Protein AF-A0AAU4ZKE9-F1 (afdb_monomer)

Secondary structure (DSSP, 8-state):
---SSHHHHHHHHHHHHHHHHHHHHHHHHHHHHHHHHHHHHHHHHHHHHHHHHHHHHHHHHHHHHHHHHHHHHHHHHHHHHHHHHHHHHHHHHHHHHTT----HHHHHHHHHHHHHHHHHHS-HHHHHHHHHHHHHHHHHHHHHHHHHHHHHHHHHHHHHHHHHHHH-SS----HHHHHHHHHHHHHHHHHHHHHHHTT--GGGGT--TT--HHHHHHHHHHHHHHHHHHHHH-TTS-HHHHHHHHHHHHTTTHHHHHHHHHHHHHHHHHHHHHHHHHHHHHHHTT-

Radius of gyration: 46.64 Å; Cα contacts (8 Å, |Δi|>4): 200; chains: 1; bounding box: 106×42×159 Å

Mean predicted aligned error: 10.31 Å

Sequence (287 aa):
MDLQGIGALGAVLVAAVGIPATILVGRWQTRAALRSAEATSQAGIAQAEATYRAALDQAAAQTTAAHEQWRRGIRRDAWAAFLLAVEDAVSSGHSALNGTDEDLPALRRAMKTTLVVLELEGPPPVVEAAKLLRLKCNDYLELVNGDLLASRAWHALESAAQEERENLSGDAATPVHDAEVALSTLASLMHGVRGAAGGQDFVLWGLDPNEEPEAVYERTEQTHTAAASALAACPAVSAAQARTLLHDAAHGGRFEMGQQAHDSLEFLDQARAAFLEAARAQLDTTQ

Nearest PDB structures (foldseek):
  2v0o-assembly2_C  TM=2.295E-01  e=1.675E-01  Homo sapiens
  7n6g-assembly1_3U  TM=1.626E-01  e=1.299E+00  Chlamydomonas reinhardtii
  7n6g-assembly1_3Q  TM=1.421E-01  e=2.487E+00  Chlamydomonas reinhardtii
  2cmr-assembly1_A  TM=1.937E-01  e=6.111E+00  Human immunodeficiency virus 1

Solvent-accessible surface area (backbone atoms only — not comparable to full-atom values): 15163 Å² total; per-residue (Å²): 141,86,83,73,74,68,62,59,64,53,53,55,54,52,49,67,53,47,56,61,51,52,55,53,52,49,55,50,51,53,53,50,51,51,53,51,50,51,53,50,50,53,50,50,50,54,50,50,53,50,51,50,50,52,51,50,53,50,49,53,52,49,51,51,53,52,51,52,53,51,54,50,50,52,44,53,52,38,54,51,50,30,52,48,32,48,50,52,40,52,52,43,40,57,42,30,75,76,70,47,92,61,67,60,71,58,36,55,49,49,32,50,56,32,46,52,53,29,65,75,68,44,57,67,68,35,35,54,26,46,51,50,26,52,48,36,49,47,55,40,48,50,51,47,51,49,53,47,52,28,53,54,39,50,51,50,51,52,52,50,34,49,54,50,58,74,72,44,97,61,97,70,88,43,49,49,50,50,22,53,52,29,38,53,49,31,23,46,48,36,43,35,58,48,37,45,75,71,73,43,79,41,74,85,47,82,47,64,82,83,60,53,71,67,58,54,50,50,52,48,53,51,37,50,52,49,22,53,52,27,35,72,62,17,88,87,47,51,76,65,42,42,52,40,45,51,51,36,21,64,64,38,32,74,67,46,54,51,52,52,48,51,53,34,50,53,55,27,52,53,28,46,50,50,24,52,51,39,49,48,56,63,53,64,76,74,116

pLDDT: mean 85.71, std 13.27, range [41.16, 98.44]

Foldseek 3Di:
DDPPPPVVVVVVVCVVVVVVVVVVVVVVVVVVVVVVVVVVVVVVVVVVVVVVVVVVVVVVVVVVVVVVVVLVVLLVVLLVQLVVLLVVLVVVLVVVLVPDDDPNVVSLVSNVVSLVSCVVRPDVQLNVLSVQLSVLSVVLSVLSVLQSLLVVLVVLLVVVVVVVVVVDPDDDDDLSNQLVVLLVLLLLLLVLVVCVVVVHDNPPRPDDPPDDPVNSVVVNVVSLVSNLVSQVVDPSGDPVSSVSSSVQSNNNHDVVSVVVSVVSVVSSVVSVVSSVVSVVVVVVVVD

Structure (mmCIF, N/CA/C/O backbone):
data_AF-A0AAU4ZKE9-F1
#
_entry.id   AF-A0AAU4ZKE9-F1
#
loop_
_atom_site.group_PDB
_atom_site.id
_atom_site.type_symbol
_atom_site.label_atom_id
_atom_site.label_alt_id
_atom_site.label_comp_id
_atom_site.label_asym_id
_atom_site.label_entity_id
_atom_site.label_seq_id
_atom_site.pdbx_PDB_ins_code
_atom_site.Cartn_x
_atom_site.Cartn_y
_atom_site.Cartn_z
_atom_site.occupancy
_atom_site.B_iso_or_equiv
_atom_site.auth_seq_id
_atom_site.auth_comp_id
_atom_site.auth_asym_id
_atom_site.auth_atom_id
_atom_site.pdbx_PDB_model_num
ATOM 1 N N . MET A 1 1 ? -66.596 -29.405 109.224 1.00 41.16 1 MET A N 1
ATOM 2 C CA . MET A 1 1 ? -65.500 -29.181 108.262 1.00 41.16 1 MET A CA 1
ATOM 3 C C . MET A 1 1 ? -65.986 -28.128 107.287 1.00 41.16 1 MET A C 1
ATOM 5 O O . MET A 1 1 ? -66.827 -28.461 106.471 1.00 41.16 1 MET A O 1
ATOM 9 N N . ASP A 1 2 ? -65.512 -26.889 107.417 1.00 47.91 2 ASP A N 1
ATOM 10 C CA . ASP A 1 2 ? -65.809 -25.790 106.489 1.00 47.91 2 ASP A CA 1
ATOM 11 C C . ASP A 1 2 ? -64.482 -25.155 106.058 1.00 47.91 2 ASP A C 1
ATOM 13 O O . ASP A 1 2 ? -63.861 -24.393 106.794 1.00 47.91 2 ASP A O 1
ATOM 17 N N . LEU A 1 3 ? -64.013 -25.551 104.873 1.00 48.72 3 LEU A N 1
ATOM 18 C CA . LEU A 1 3 ? -62.794 -25.061 104.211 1.00 48.72 3 LEU A CA 1
ATOM 19 C C . LEU A 1 3 ? -63.133 -24.268 102.930 1.00 48.72 3 LEU A C 1
ATOM 21 O O . LEU A 1 3 ? -62.285 -24.089 102.063 1.00 48.72 3 LEU A O 1
ATOM 25 N N . GLN A 1 4 ? -64.373 -23.779 102.796 1.00 49.69 4 GLN A N 1
ATOM 26 C CA . GLN A 1 4 ? -64.849 -23.050 101.608 1.00 49.69 4 GLN A CA 1
ATOM 27 C C . GLN A 1 4 ? -64.580 -21.531 101.643 1.00 49.69 4 GLN A C 1
ATOM 29 O O . GLN A 1 4 ? -64.624 -20.884 100.600 1.00 49.69 4 GLN A O 1
ATOM 34 N N . GLY A 1 5 ? -64.248 -20.947 102.802 1.00 46.09 5 GLY A N 1
ATOM 35 C CA . GLY A 1 5 ? -64.140 -19.486 102.967 1.00 46.09 5 GLY A CA 1
ATOM 36 C C . GLY A 1 5 ? -62.786 -18.845 102.623 1.00 46.09 5 GLY A C 1
ATOM 37 O O . GLY A 1 5 ? -62.737 -17.652 102.337 1.00 46.09 5 GLY A O 1
ATOM 38 N N . ILE A 1 6 ? -61.681 -19.600 102.615 1.00 48.53 6 ILE A N 1
ATOM 39 C CA . ILE A 1 6 ? -60.326 -19.029 102.424 1.00 48.53 6 ILE A CA 1
ATOM 40 C C . ILE A 1 6 ? -59.934 -18.960 100.932 1.00 48.53 6 ILE A C 1
ATOM 42 O O . ILE A 1 6 ? -59.122 -18.125 100.539 1.00 48.53 6 ILE A O 1
ATOM 46 N N . GLY A 1 7 ? -60.576 -19.751 100.064 1.00 44.31 7 GLY A N 1
ATOM 47 C CA . GLY A 1 7 ? -60.321 -19.720 98.616 1.00 44.31 7 GLY A CA 1
ATOM 48 C C . GLY A 1 7 ? -60.834 -18.457 97.907 1.00 44.31 7 GLY A C 1
ATOM 49 O O . GLY A 1 7 ? -60.233 -18.010 96.931 1.00 44.31 7 GLY A O 1
ATOM 50 N N . ALA A 1 8 ? -61.908 -17.838 98.412 1.00 48.91 8 ALA A N 1
ATOM 51 C CA . ALA A 1 8 ? -62.572 -16.714 97.744 1.00 48.91 8 ALA A CA 1
ATOM 52 C C . ALA A 1 8 ? -61.820 -15.374 97.885 1.00 48.91 8 ALA A C 1
ATOM 54 O O . ALA A 1 8 ? -61.796 -14.582 96.944 1.00 48.91 8 ALA A O 1
ATOM 55 N N . LEU A 1 9 ? -61.146 -15.130 99.017 1.00 48.03 9 LEU A N 1
ATOM 56 C CA . LEU A 1 9 ? -60.351 -13.908 99.223 1.00 48.03 9 LEU A CA 1
ATOM 57 C C . LEU A 1 9 ? -58.995 -13.946 98.495 1.00 48.03 9 LEU A C 1
ATOM 59 O O . LEU A 1 9 ? -58.484 -12.897 98.106 1.00 48.03 9 LEU A O 1
ATOM 63 N N . GLY A 1 10 ? -58.444 -15.136 98.230 1.00 50.53 10 GLY A N 1
ATOM 64 C CA . GLY A 1 10 ? -57.234 -15.291 97.413 1.00 50.53 10 GLY A CA 1
ATOM 65 C C . GLY A 1 10 ? -57.466 -14.986 95.927 1.00 50.53 10 GLY A C 1
ATOM 66 O O . GLY A 1 10 ? -56.634 -14.344 95.289 1.00 50.53 10 GLY A O 1
ATOM 67 N N . ALA A 1 11 ? -58.622 -15.375 95.381 1.00 52.97 11 ALA A N 1
ATOM 68 C CA . ALA A 1 11 ? -58.946 -15.185 93.965 1.00 52.97 11 ALA A CA 1
ATOM 69 C C . ALA A 1 11 ? -59.125 -13.703 93.573 1.00 52.97 11 ALA A C 1
ATOM 71 O O . ALA A 1 11 ? -58.679 -13.285 92.504 1.00 52.97 11 ALA A O 1
ATOM 72 N N . VAL A 1 12 ? -59.719 -12.886 94.450 1.00 53.78 12 VAL A N 1
ATOM 73 C CA . VAL A 1 12 ? -59.944 -11.448 94.197 1.00 53.78 12 VAL A CA 1
ATOM 74 C C . VAL A 1 12 ? -58.633 -10.654 94.234 1.00 53.78 12 VAL A C 1
ATOM 76 O O . VAL A 1 12 ? -58.444 -9.737 93.437 1.00 53.78 12 VAL A O 1
ATOM 79 N N . LEU A 1 13 ? -57.691 -11.035 95.099 1.00 51.78 13 LEU A N 1
ATOM 80 C CA . LEU A 1 13 ? -56.400 -10.353 95.241 1.00 51.78 13 LEU A CA 1
ATOM 81 C C . LEU A 1 13 ? -55.442 -10.688 94.082 1.00 51.78 13 LEU A C 1
ATOM 83 O O . LEU A 1 13 ? -54.752 -9.806 93.572 1.00 51.78 13 LEU A O 1
ATOM 87 N N . VAL A 1 14 ? -55.475 -11.931 93.587 1.00 58.44 14 VAL A N 1
ATOM 88 C CA . VAL A 1 14 ? -54.743 -12.342 92.375 1.00 58.44 14 VAL A CA 1
ATOM 89 C C . VAL A 1 14 ? -55.320 -11.675 91.119 1.00 58.44 14 VAL A C 1
ATOM 91 O O . VAL A 1 14 ? -54.557 -11.241 90.257 1.00 58.44 14 VAL A O 1
ATOM 94 N N . ALA A 1 15 ? -56.643 -11.502 91.026 1.00 57.16 15 ALA A N 1
ATOM 95 C CA . ALA A 1 15 ? -57.275 -10.794 89.909 1.00 57.16 15 ALA A CA 1
ATOM 96 C C . ALA A 1 15 ? -57.001 -9.274 89.927 1.00 57.16 15 ALA A C 1
ATOM 98 O O . ALA A 1 15 ? -56.721 -8.690 88.878 1.00 57.16 15 ALA A O 1
ATOM 99 N N . ALA A 1 16 ? -57.011 -8.638 91.106 1.00 55.44 16 ALA A N 1
ATOM 100 C CA . ALA A 1 16 ? -56.767 -7.200 91.255 1.00 55.44 16 ALA A CA 1
ATOM 101 C C . ALA A 1 16 ? -55.319 -6.785 90.927 1.00 55.44 16 ALA A C 1
ATOM 103 O O . ALA A 1 16 ? -55.096 -5.667 90.469 1.00 55.44 16 ALA A O 1
ATOM 104 N N . VAL A 1 17 ? -54.343 -7.683 91.110 1.00 57.94 17 VAL A N 1
ATOM 105 C CA . VAL A 1 17 ? -52.931 -7.446 90.749 1.00 57.94 17 VAL A CA 1
ATOM 106 C C . VAL A 1 17 ? -52.597 -7.982 89.347 1.00 57.94 17 VAL A C 1
ATOM 108 O O . VAL A 1 17 ? -51.800 -7.379 88.625 1.00 57.94 17 VAL A O 1
ATOM 111 N N . GLY A 1 18 ? -53.240 -9.070 88.910 1.00 56.91 18 GLY A N 1
ATOM 112 C CA . GLY A 1 18 ? -52.985 -9.704 87.612 1.00 56.91 18 GLY A CA 1
ATOM 113 C C . GLY A 1 18 ? -53.483 -8.906 86.401 1.00 56.91 18 GLY A C 1
ATOM 114 O O . GLY A 1 18 ? -52.796 -8.847 85.377 1.00 56.91 18 GLY A O 1
ATOM 115 N N . ILE A 1 19 ? -54.641 -8.243 86.498 1.00 63.31 19 ILE A N 1
ATOM 116 C CA . ILE A 1 19 ? -55.205 -7.458 85.381 1.00 63.31 19 ILE A CA 1
ATOM 117 C C . ILE A 1 19 ? -54.347 -6.212 85.062 1.00 63.31 19 ILE A C 1
ATOM 119 O O . ILE A 1 19 ? -54.007 -6.007 83.895 1.00 63.31 19 ILE A O 1
ATOM 123 N N . PRO A 1 20 ? -53.892 -5.404 86.042 1.00 64.56 20 PRO A N 1
ATOM 124 C CA . PRO A 1 20 ? -52.985 -4.289 85.760 1.00 64.56 20 PRO A CA 1
ATOM 125 C C . PRO A 1 20 ? -51.627 -4.742 85.208 1.00 64.56 20 PRO A C 1
ATOM 127 O O . PRO A 1 20 ? -51.095 -4.115 84.290 1.00 64.56 20 PRO A O 1
ATOM 130 N N . ALA A 1 21 ? -51.076 -5.845 85.732 1.00 67.50 21 ALA A N 1
ATOM 131 C CA . ALA A 1 21 ? -49.788 -6.379 85.291 1.00 67.50 21 ALA A CA 1
ATOM 132 C C . ALA A 1 21 ? -49.824 -6.857 83.827 1.00 67.50 21 ALA A C 1
ATOM 134 O O . ALA A 1 21 ? -48.911 -6.555 83.058 1.00 67.50 21 ALA A O 1
ATOM 135 N N . THR A 1 22 ? -50.898 -7.533 83.408 1.00 70.25 22 THR A N 1
ATOM 136 C CA . THR A 1 22 ? -51.061 -8.008 82.020 1.00 70.25 22 THR A CA 1
ATOM 137 C C . THR A 1 22 ? -51.242 -6.864 81.018 1.00 70.25 22 THR A C 1
ATOM 139 O O . THR A 1 22 ? -50.654 -6.905 79.937 1.00 70.25 22 THR A O 1
ATOM 142 N N . ILE A 1 23 ? -51.947 -5.786 81.384 1.00 74.25 23 ILE A N 1
ATOM 143 C CA . ILE A 1 23 ? -52.061 -4.575 80.547 1.00 74.25 23 ILE A CA 1
ATOM 144 C C . ILE A 1 23 ? -50.701 -3.875 80.393 1.00 74.25 23 ILE A C 1
ATOM 146 O O . ILE A 1 23 ? -50.368 -3.386 79.308 1.00 74.25 23 ILE A O 1
ATOM 150 N N . LEU A 1 24 ? -49.890 -3.834 81.458 1.00 74.00 24 LEU A N 1
ATOM 151 C CA . LEU A 1 24 ? -48.565 -3.216 81.415 1.00 74.00 24 LEU A CA 1
ATOM 152 C C . LEU A 1 24 ? -47.613 -3.997 80.498 1.00 74.00 24 LEU A C 1
ATOM 154 O O . LEU A 1 24 ? -46.970 -3.397 79.635 1.00 74.00 24 LEU A O 1
ATOM 158 N N . VAL A 1 25 ? -47.574 -5.329 80.634 1.00 77.00 25 VAL A N 1
ATOM 159 C CA . VAL A 1 25 ? -46.784 -6.214 79.760 1.00 77.00 25 VAL A CA 1
ATOM 160 C C . VAL A 1 25 ? -47.245 -6.087 78.306 1.00 77.00 25 VAL A C 1
ATOM 162 O O . VAL A 1 25 ? -46.406 -5.933 77.418 1.00 77.00 25 VAL A O 1
ATOM 165 N N . GLY A 1 26 ? -48.560 -6.029 78.065 1.00 74.69 26 GLY A N 1
ATOM 166 C CA . GLY A 1 26 ? -49.127 -5.799 76.736 1.00 74.69 26 GLY A CA 1
ATOM 167 C C . GLY A 1 26 ? -48.644 -4.493 76.094 1.00 74.69 26 GLY A C 1
ATOM 168 O O . GLY A 1 26 ? -48.178 -4.505 74.957 1.00 74.69 26 GLY A O 1
ATOM 169 N N . ARG A 1 27 ? -48.647 -3.366 76.827 1.00 79.50 27 ARG A N 1
ATOM 170 C CA . ARG A 1 27 ? -48.160 -2.069 76.299 1.00 79.50 27 ARG A CA 1
ATOM 171 C C . ARG A 1 27 ? -46.659 -2.058 76.004 1.00 79.50 27 ARG A C 1
ATOM 173 O O . ARG A 1 27 ? -46.224 -1.361 75.082 1.00 79.50 27 ARG A O 1
ATOM 180 N N . TRP A 1 28 ? -45.859 -2.786 76.781 1.00 80.00 28 TRP A N 1
ATOM 181 C CA . TRP A 1 28 ? -44.424 -2.925 76.525 1.00 80.00 28 TRP A CA 1
ATOM 182 C C . TRP A 1 28 ? -44.152 -3.796 75.297 1.00 80.00 28 TRP A C 1
ATOM 184 O O . TRP A 1 28 ? -43.350 -3.397 74.452 1.00 80.00 28 TRP A O 1
ATOM 194 N N . GLN A 1 29 ? -44.875 -4.909 75.138 1.00 82.38 29 GLN A N 1
ATOM 195 C CA . GLN A 1 29 ? -44.778 -5.763 73.952 1.00 82.38 29 GLN A CA 1
ATOM 196 C C . GLN A 1 29 ? -45.197 -5.027 72.675 1.00 82.38 29 GLN A C 1
ATOM 198 O O . GLN A 1 29 ? -44.473 -5.092 71.686 1.00 82.38 29 GLN A O 1
ATOM 203 N N . THR A 1 30 ? -46.283 -4.244 72.689 1.00 82.31 30 THR A N 1
ATOM 204 C CA . THR A 1 30 ? -46.695 -3.469 71.503 1.00 82.31 30 THR A CA 1
ATOM 205 C C . THR A 1 30 ? -45.682 -2.389 71.129 1.00 82.31 30 THR A C 1
ATOM 207 O O . THR A 1 30 ? -45.420 -2.167 69.952 1.00 82.31 30 THR A O 1
ATOM 210 N N . ARG A 1 31 ? -45.066 -1.717 72.114 1.00 84.81 31 ARG A N 1
ATOM 211 C CA . ARG A 1 31 ? -44.015 -0.718 71.848 1.00 84.81 31 ARG A CA 1
ATOM 212 C C . ARG A 1 31 ? -42.739 -1.360 71.309 1.00 84.81 31 ARG A C 1
ATOM 214 O O . ARG A 1 31 ? -42.106 -0.782 70.430 1.00 84.81 31 ARG A O 1
ATOM 221 N N . ALA A 1 32 ? -42.366 -2.530 71.824 1.00 83.25 32 ALA A N 1
ATOM 222 C CA . ALA A 1 32 ? -41.240 -3.297 71.304 1.00 83.25 32 ALA A CA 1
ATOM 223 C C . ALA A 1 32 ? -41.506 -3.765 69.863 1.00 83.25 32 ALA A C 1
ATOM 225 O O . ALA A 1 32 ? -40.646 -3.573 69.009 1.00 83.25 32 ALA A O 1
ATOM 226 N N . ALA A 1 33 ? -42.714 -4.267 69.581 1.00 82.62 33 ALA A N 1
ATOM 227 C CA . ALA A 1 33 ? -43.129 -4.712 68.251 1.00 82.62 33 ALA A CA 1
ATOM 228 C C . ALA A 1 33 ? -43.159 -3.573 67.216 1.00 82.62 33 ALA A C 1
ATOM 230 O O . ALA A 1 33 ? -42.724 -3.757 66.083 1.00 82.62 33 ALA A O 1
ATOM 231 N N . LEU A 1 34 ? -43.622 -2.376 67.598 1.00 88.69 34 LEU A N 1
ATOM 232 C CA . LEU A 1 34 ? -43.598 -1.209 66.709 1.00 88.69 34 LEU A CA 1
ATOM 233 C C . LEU A 1 34 ? -42.166 -0.770 66.384 1.00 88.69 34 LEU A C 1
ATOM 235 O O . LEU A 1 34 ? -41.848 -0.547 65.221 1.00 88.69 34 LEU A O 1
ATOM 239 N N . ARG A 1 35 ? -41.277 -0.719 67.387 1.00 87.56 35 ARG A N 1
ATOM 240 C CA . ARG A 1 35 ? -39.861 -0.379 67.166 1.00 87.56 35 ARG A CA 1
ATOM 241 C C . ARG A 1 35 ? -39.145 -1.415 66.304 1.00 87.56 35 ARG A C 1
ATOM 243 O O . ARG A 1 35 ? -38.351 -1.041 65.448 1.00 87.56 35 ARG A O 1
ATOM 250 N N . SER A 1 36 ? -39.421 -2.705 66.507 1.00 88.69 36 SER A N 1
ATOM 251 C CA . SER A 1 36 ? -38.841 -3.760 65.672 1.00 88.69 36 SER A CA 1
ATOM 252 C C . SER A 1 36 ? -39.369 -3.703 64.240 1.00 88.69 36 SER A C 1
ATOM 254 O O . SER A 1 36 ? -38.597 -3.899 63.305 1.00 88.69 36 SER A O 1
ATOM 256 N N . ALA A 1 37 ? -40.657 -3.403 64.049 1.00 86.62 37 ALA A N 1
ATOM 257 C CA . ALA A 1 37 ? -41.246 -3.228 62.725 1.00 86.62 37 ALA A CA 1
ATOM 258 C C . ALA A 1 37 ? -40.637 -2.027 61.984 1.00 86.62 37 ALA A C 1
ATOM 260 O O . ALA A 1 37 ? -40.276 -2.149 60.817 1.00 86.62 37 ALA A O 1
ATOM 261 N N . GLU A 1 38 ? -40.449 -0.896 62.667 1.00 90.62 38 GLU A N 1
ATOM 262 C CA . GLU A 1 38 ? -39.844 0.304 62.083 1.00 90.62 38 GLU A CA 1
ATOM 263 C C . GLU A 1 38 ? -38.369 0.081 61.714 1.00 90.62 38 GLU A C 1
ATOM 265 O O . GLU A 1 38 ? -37.961 0.398 60.597 1.00 90.62 38 GLU A O 1
ATOM 270 N N . ALA A 1 39 ? -37.598 -0.576 62.588 1.00 90.38 39 ALA A N 1
ATOM 271 C CA . ALA A 1 39 ? -36.215 -0.958 62.299 1.00 90.38 39 ALA A CA 1
ATOM 272 C C . ALA A 1 39 ? -36.111 -1.947 61.124 1.00 90.38 39 ALA A C 1
ATOM 274 O O . ALA A 1 39 ? -35.230 -1.812 60.278 1.00 90.38 39 ALA A O 1
ATOM 275 N N . THR A 1 40 ? -37.033 -2.912 61.031 1.00 91.06 40 THR A N 1
ATOM 276 C CA . THR A 1 40 ? -37.081 -3.876 59.916 1.00 91.06 40 THR A CA 1
ATOM 277 C C . THR A 1 40 ? -37.450 -3.186 58.603 1.00 91.06 40 THR A C 1
ATOM 279 O O . THR A 1 40 ? -36.857 -3.478 57.570 1.00 91.06 40 THR A O 1
ATOM 282 N N . SER A 1 41 ? -38.385 -2.232 58.639 1.00 89.62 41 SER A N 1
ATOM 283 C CA . SER A 1 41 ? -38.765 -1.422 57.477 1.00 89.62 41 SER A CA 1
ATOM 284 C C . SER A 1 41 ? -37.587 -0.590 56.964 1.00 89.62 41 SER A C 1
ATOM 286 O O . SER A 1 41 ? -37.274 -0.627 55.776 1.00 89.62 41 SER A O 1
ATOM 288 N N . GLN A 1 42 ? -36.879 0.112 57.856 1.00 93.75 42 GLN A N 1
ATOM 289 C CA . GLN A 1 42 ? -35.696 0.898 57.488 1.00 93.75 42 GLN A CA 1
ATOM 290 C C . GLN A 1 42 ? -34.567 0.017 56.940 1.00 93.75 42 GLN A C 1
ATOM 292 O O . GLN A 1 42 ? -33.966 0.357 55.922 1.00 93.75 42 GLN A O 1
ATOM 297 N N . ALA A 1 43 ? -34.316 -1.137 57.566 1.00 92.75 43 ALA A N 1
ATOM 298 C CA . ALA A 1 43 ? -33.341 -2.107 57.074 1.00 92.75 43 ALA A CA 1
ATOM 299 C C . ALA A 1 43 ? -33.723 -2.653 55.687 1.00 92.75 43 ALA A C 1
ATOM 301 O O . ALA A 1 43 ? -32.861 -2.774 54.819 1.00 92.75 43 ALA A O 1
ATOM 302 N N . GLY A 1 44 ? -35.012 -2.917 55.449 1.00 92.25 44 GLY A N 1
ATOM 303 C CA . GLY A 1 44 ? -35.526 -3.355 54.152 1.00 92.25 44 GLY A CA 1
ATOM 304 C C . GLY A 1 44 ? -35.337 -2.310 53.050 1.00 92.25 44 GLY A C 1
ATOM 305 O O . GLY A 1 44 ? -34.887 -2.655 51.958 1.00 92.25 44 GLY A O 1
ATOM 306 N N . ILE A 1 45 ? -35.606 -1.031 53.339 1.00 94.38 45 ILE A N 1
ATOM 307 C CA . ILE A 1 45 ? -35.368 0.075 52.394 1.00 94.38 45 ILE A CA 1
ATOM 308 C C . ILE A 1 45 ? -33.873 0.199 52.084 1.00 94.38 45 ILE A C 1
ATOM 310 O O . ILE A 1 45 ? -33.495 0.230 50.916 1.00 94.38 45 ILE A O 1
ATOM 314 N N . ALA A 1 46 ? -33.015 0.193 53.107 1.00 94.31 46 ALA A N 1
ATOM 315 C CA . ALA A 1 46 ? -31.568 0.277 52.918 1.00 94.31 46 ALA A CA 1
ATOM 316 C C . ALA A 1 46 ? -31.020 -0.899 52.088 1.00 94.31 46 ALA A C 1
ATOM 318 O O . ALA A 1 46 ? -30.176 -0.706 51.214 1.00 94.31 46 ALA A O 1
ATOM 319 N N . GLN A 1 47 ? -31.530 -2.114 52.312 1.00 93.12 47 GLN A N 1
ATOM 320 C CA . GLN A 1 47 ? -31.169 -3.288 51.520 1.00 93.12 47 GLN A CA 1
ATOM 321 C C . GLN A 1 47 ? -31.654 -3.170 50.069 1.00 93.12 47 GLN A C 1
ATOM 323 O O . GLN A 1 47 ? -30.909 -3.518 49.149 1.00 93.12 47 GLN A O 1
ATOM 328 N N . ALA A 1 48 ? -32.873 -2.674 49.845 1.00 92.56 48 ALA A N 1
ATOM 329 C CA . ALA A 1 48 ? -33.414 -2.462 48.506 1.00 92.56 48 ALA A CA 1
ATOM 330 C C . ALA A 1 48 ? -32.605 -1.408 47.733 1.00 92.56 48 ALA A C 1
ATOM 332 O O . ALA A 1 48 ? -32.235 -1.651 46.587 1.00 92.56 48 ALA A O 1
ATOM 333 N N . GLU A 1 49 ? -32.254 -0.286 48.369 1.00 95.88 49 GLU A N 1
ATOM 334 C CA . GLU A 1 49 ? -31.389 0.742 47.780 1.00 95.88 49 GLU A CA 1
ATOM 335 C C . GLU A 1 49 ? -29.991 0.207 47.457 1.00 95.88 49 GLU A C 1
ATOM 337 O O . GLU A 1 49 ? -29.469 0.463 46.372 1.00 95.88 49 GLU A O 1
ATOM 342 N N . ALA A 1 50 ? -29.387 -0.561 48.370 1.00 94.12 50 ALA A N 1
ATOM 343 C CA . ALA A 1 50 ? -28.085 -1.180 48.143 1.00 94.12 50 ALA A CA 1
ATOM 344 C C . ALA A 1 50 ? -28.128 -2.180 46.977 1.00 94.12 50 ALA A C 1
ATOM 346 O O . ALA A 1 50 ? -27.252 -2.158 46.116 1.00 94.12 50 ALA A O 1
ATOM 347 N N . THR A 1 51 ? -29.173 -3.009 46.910 1.00 93.88 51 THR A N 1
ATOM 348 C CA . THR A 1 51 ? -29.374 -3.972 45.816 1.00 93.88 51 THR A CA 1
ATOM 349 C C . THR A 1 51 ? -29.591 -3.254 44.486 1.00 93.88 51 THR A C 1
ATOM 351 O O . THR A 1 51 ? -29.026 -3.651 43.473 1.00 93.88 51 THR A O 1
ATOM 354 N N . TYR A 1 52 ? -30.364 -2.166 44.486 1.00 93.56 52 TYR A N 1
ATOM 355 C CA . TYR A 1 52 ? -30.596 -1.351 43.299 1.00 93.56 52 TYR A CA 1
ATOM 356 C C . TYR A 1 52 ? -29.308 -0.692 42.788 1.00 93.56 52 TYR A C 1
ATOM 358 O O . TYR A 1 52 ? -29.023 -0.764 41.595 1.00 93.56 52 TYR A O 1
ATOM 366 N N . ARG A 1 53 ? -28.491 -0.107 43.677 1.00 96.25 53 ARG A N 1
ATOM 367 C CA . ARG A 1 53 ? -27.180 0.457 43.305 1.00 96.25 53 ARG A CA 1
ATOM 368 C C . ARG A 1 53 ? -26.242 -0.614 42.758 1.00 96.25 53 ARG A C 1
ATOM 370 O O . ARG A 1 53 ? -25.685 -0.422 41.688 1.00 96.25 53 ARG A O 1
ATOM 377 N N . ALA A 1 54 ? -26.154 -1.764 43.425 1.00 95.31 54 ALA A N 1
ATOM 378 C CA . ALA A 1 54 ? -25.351 -2.883 42.943 1.00 95.31 54 ALA A CA 1
ATOM 379 C C . ALA A 1 54 ? -25.810 -3.372 41.556 1.00 95.31 54 ALA A C 1
ATOM 381 O O . ALA A 1 54 ? -24.977 -3.656 40.698 1.00 95.31 54 ALA A O 1
ATOM 382 N N . ALA A 1 55 ? -27.122 -3.422 41.305 1.00 92.94 55 ALA A N 1
ATOM 383 C CA . ALA A 1 55 ? -27.668 -3.778 39.998 1.00 92.94 55 ALA A CA 1
ATOM 384 C C . ALA A 1 55 ? -27.336 -2.734 38.917 1.00 92.94 55 ALA A C 1
ATOM 386 O O . ALA A 1 55 ? -27.019 -3.109 37.788 1.00 92.94 55 ALA A O 1
ATOM 387 N N . LEU A 1 56 ? -27.369 -1.438 39.250 1.00 96.62 56 LEU A N 1
ATOM 388 C CA . LEU A 1 56 ? -26.953 -0.369 38.338 1.00 96.62 56 LEU A CA 1
ATOM 389 C C . LEU A 1 56 ? -25.457 -0.433 38.021 1.00 96.62 56 LEU A C 1
ATOM 391 O O . LEU A 1 56 ? -25.089 -0.349 36.851 1.00 96.62 56 LEU A O 1
ATOM 395 N N . ASP A 1 57 ? -24.610 -0.630 39.030 1.00 96.88 57 ASP A N 1
ATOM 396 C CA . ASP A 1 57 ? -23.161 -0.750 38.850 1.00 96.88 57 ASP A CA 1
ATOM 397 C C . ASP A 1 57 ? -22.822 -1.975 37.991 1.00 96.88 57 ASP A C 1
ATOM 399 O O . ASP A 1 57 ? -22.012 -1.897 37.064 1.00 96.88 57 ASP A O 1
ATOM 403 N N . GLN A 1 58 ? -23.505 -3.100 38.231 1.00 95.19 58 GLN A N 1
ATOM 404 C CA . GLN A 1 58 ? -23.367 -4.303 37.418 1.00 95.19 58 GLN A CA 1
ATOM 405 C C . GLN A 1 58 ? -23.813 -4.067 35.968 1.00 95.19 58 GLN A C 1
ATOM 407 O O . GLN A 1 58 ? -23.115 -4.485 35.044 1.00 95.19 58 GLN A O 1
ATOM 412 N N . ALA A 1 59 ? -24.943 -3.389 35.748 1.00 93.81 59 ALA A N 1
ATOM 413 C CA . ALA A 1 59 ? -25.415 -3.060 34.405 1.00 93.81 59 ALA A CA 1
ATOM 414 C C . ALA A 1 59 ? -24.430 -2.130 33.675 1.00 93.81 59 ALA A C 1
ATOM 416 O O . ALA A 1 59 ? -24.087 -2.380 32.519 1.00 93.81 59 ALA A O 1
ATOM 417 N N . ALA A 1 60 ? -23.905 -1.106 34.355 1.00 95.75 60 ALA A N 1
ATOM 418 C CA . ALA A 1 60 ? -22.905 -0.198 33.797 1.00 95.75 60 ALA A CA 1
ATOM 419 C C . ALA A 1 60 ? -21.615 -0.944 33.407 1.00 95.75 60 ALA A C 1
ATOM 421 O O . ALA A 1 60 ? -21.126 -0.797 32.281 1.00 95.75 60 ALA A O 1
ATOM 422 N N . ALA A 1 61 ? -21.113 -1.819 34.282 1.00 95.31 61 ALA A N 1
ATOM 423 C CA . ALA A 1 61 ? -19.952 -2.657 33.995 1.00 95.31 61 ALA A CA 1
ATOM 424 C C . ALA A 1 61 ? -20.195 -3.589 32.794 1.00 95.31 61 ALA A C 1
ATOM 426 O O . ALA A 1 61 ? -19.349 -3.685 31.905 1.00 95.31 61 ALA A O 1
ATOM 427 N N . GLN A 1 62 ? -21.373 -4.218 32.712 1.00 95.31 62 GLN A N 1
ATOM 428 C CA . GLN A 1 62 ? -21.746 -5.079 31.584 1.00 95.31 62 GLN A CA 1
ATOM 429 C C . GLN A 1 62 ? -21.826 -4.312 30.262 1.00 95.31 62 GLN A C 1
ATOM 431 O O . GLN A 1 62 ? -21.309 -4.790 29.254 1.00 95.31 62 GLN A O 1
ATOM 436 N N . THR A 1 63 ? -22.432 -3.121 30.248 1.00 94.88 63 THR A N 1
ATOM 437 C CA . THR A 1 63 ? -22.502 -2.298 29.027 1.00 94.88 63 THR A CA 1
ATOM 438 C C . THR A 1 63 ? -21.123 -1.852 28.553 1.00 94.88 63 THR A C 1
ATOM 440 O O . THR A 1 63 ? -20.853 -1.890 27.353 1.00 94.88 63 THR A O 1
ATOM 443 N N . THR A 1 64 ? -20.228 -1.510 29.483 1.00 95.38 64 THR A N 1
ATOM 444 C CA . THR A 1 64 ? -18.848 -1.117 29.169 1.00 95.38 64 THR A CA 1
ATOM 445 C C . THR A 1 64 ? -18.078 -2.295 28.574 1.00 95.38 64 THR A C 1
ATOM 447 O O . THR A 1 64 ? -17.529 -2.177 27.479 1.00 95.38 64 THR A O 1
ATOM 450 N N . ALA A 1 65 ? -18.139 -3.468 29.213 1.00 93.38 65 ALA A N 1
ATOM 451 C CA . ALA A 1 65 ? -17.497 -4.683 28.713 1.00 93.38 65 ALA A CA 1
ATOM 452 C C . ALA A 1 65 ? -18.040 -5.117 27.338 1.00 93.38 65 ALA A C 1
ATOM 454 O O . ALA A 1 65 ? -17.270 -5.483 26.446 1.00 93.38 65 ALA A O 1
ATOM 455 N N . ALA A 1 66 ? -19.360 -5.040 27.134 1.00 93.94 66 ALA A N 1
ATOM 456 C CA . ALA A 1 66 ? -19.990 -5.350 25.852 1.00 93.94 66 ALA A CA 1
ATOM 457 C C . ALA A 1 66 ? -19.551 -4.371 24.750 1.00 93.94 66 ALA A C 1
ATOM 459 O O . ALA A 1 66 ? -19.234 -4.793 23.636 1.00 93.94 66 ALA A O 1
ATOM 460 N N . HIS A 1 67 ? -19.479 -3.073 25.061 1.00 93.44 67 HIS A N 1
ATOM 461 C CA . HIS A 1 67 ? -19.012 -2.055 24.123 1.00 93.44 67 HIS A CA 1
ATOM 462 C C . HIS A 1 67 ? -17.538 -2.261 23.741 1.00 93.44 67 HIS A C 1
ATOM 464 O O . HIS A 1 67 ? -17.188 -2.212 22.561 1.00 93.44 67 HIS A O 1
ATOM 470 N N . GLU A 1 68 ? -16.671 -2.571 24.706 1.00 91.62 68 GLU A N 1
ATOM 471 C CA . GLU A 1 68 ? -15.262 -2.890 24.453 1.00 91.62 68 GLU A CA 1
ATOM 472 C C . GLU A 1 68 ? -15.092 -4.151 23.599 1.00 91.62 68 GLU A C 1
ATOM 474 O O . GLU A 1 68 ? -14.269 -4.181 22.679 1.00 91.62 68 GLU A O 1
ATOM 479 N N . GLN A 1 69 ? -15.880 -5.197 23.863 1.00 92.75 69 GLN A N 1
ATOM 480 C CA . GLN A 1 69 ? -15.892 -6.408 23.046 1.00 92.75 69 GLN A CA 1
ATOM 481 C C . GLN A 1 69 ? -16.325 -6.111 21.605 1.00 92.75 69 GLN A C 1
ATOM 483 O O . GLN A 1 69 ? -15.667 -6.569 20.670 1.00 92.75 69 GLN A O 1
ATOM 488 N N . TRP A 1 70 ? -17.375 -5.310 21.420 1.00 93.69 70 TRP A N 1
ATOM 489 C CA . TRP A 1 70 ? -17.839 -4.889 20.099 1.00 93.69 70 TRP A CA 1
ATOM 490 C C . TRP A 1 70 ? -16.767 -4.095 19.339 1.00 93.69 70 TRP A C 1
ATOM 492 O O . TRP A 1 70 ? -16.443 -4.436 18.200 1.00 93.69 70 TRP A O 1
ATOM 502 N N . ARG A 1 71 ? -16.113 -3.121 19.991 1.00 93.06 71 ARG A N 1
ATOM 503 C CA . ARG A 1 71 ? -14.994 -2.368 19.392 1.00 93.06 71 ARG A CA 1
ATOM 504 C C . ARG A 1 71 ? -13.799 -3.252 19.040 1.00 93.06 71 ARG A C 1
ATOM 506 O O . ARG A 1 71 ? -13.104 -2.986 18.062 1.00 93.06 71 ARG A O 1
ATOM 513 N N . ARG A 1 72 ? -13.507 -4.290 19.831 1.00 91.69 72 ARG A N 1
ATOM 514 C CA . ARG A 1 72 ? -12.467 -5.280 19.489 1.00 91.69 72 ARG A CA 1
ATOM 515 C C . ARG A 1 72 ? -12.841 -6.091 18.246 1.00 91.69 72 ARG A C 1
ATOM 517 O O . ARG A 1 72 ? -11.962 -6.346 17.430 1.00 91.69 72 ARG A O 1
ATOM 524 N N . GLY A 1 73 ? -14.118 -6.451 18.094 1.00 94.25 73 GLY A N 1
ATOM 525 C CA . GLY A 1 73 ? -14.644 -7.100 16.890 1.00 94.25 73 GLY A CA 1
ATOM 526 C C . GLY A 1 73 ? -14.414 -6.251 15.642 1.00 94.25 73 GLY A C 1
ATOM 527 O O . GLY A 1 73 ? -13.692 -6.677 14.748 1.00 94.25 73 GLY A O 1
ATOM 528 N N . ILE A 1 74 ? -14.901 -5.005 15.651 1.00 93.31 74 ILE A N 1
ATOM 529 C CA . ILE A 1 74 ? -14.744 -4.074 14.518 1.00 93.31 74 ILE A CA 1
ATOM 530 C C . ILE A 1 74 ? -13.276 -3.875 14.147 1.00 93.31 74 ILE A C 1
ATOM 532 O O . ILE A 1 74 ? -12.928 -3.932 12.971 1.00 93.31 74 ILE A O 1
ATOM 536 N N . ARG A 1 75 ? -12.401 -3.657 15.138 1.00 94.56 75 ARG A N 1
ATOM 537 C CA . ARG A 1 75 ? -10.967 -3.473 14.880 1.00 94.56 75 ARG A CA 1
ATOM 538 C C . ARG A 1 75 ? -10.359 -4.691 14.192 1.00 94.56 75 ARG A C 1
ATOM 540 O O . ARG A 1 75 ? -9.659 -4.528 13.201 1.00 94.56 75 ARG A O 1
ATOM 547 N N . ARG A 1 76 ? -10.657 -5.902 14.674 1.00 95.88 76 ARG A N 1
ATOM 548 C CA . ARG A 1 76 ? -10.163 -7.143 14.062 1.00 95.88 76 ARG A CA 1
ATOM 549 C C . ARG A 1 76 ? -10.642 -7.287 12.617 1.00 95.88 76 ARG A C 1
ATOM 551 O O . ARG A 1 76 ? -9.831 -7.605 11.751 1.00 95.88 76 ARG A O 1
ATOM 558 N N . ASP A 1 77 ? -11.920 -7.021 12.369 1.00 96.38 77 ASP A N 1
ATOM 559 C CA . ASP A 1 77 ? -12.514 -7.129 11.036 1.00 96.38 77 ASP A CA 1
ATOM 560 C C . ASP A 1 77 ? -11.904 -6.097 10.074 1.00 96.38 77 ASP A C 1
ATOM 562 O O . ASP A 1 77 ? -11.542 -6.437 8.948 1.00 96.38 77 ASP A O 1
ATOM 566 N N . ALA A 1 78 ? -11.693 -4.859 10.534 1.00 95.94 78 ALA A N 1
ATOM 567 C CA . ALA A 1 78 ? -11.033 -3.810 9.758 1.00 95.94 78 ALA A CA 1
ATOM 568 C C . ALA A 1 78 ? -9.577 -4.167 9.418 1.00 95.94 78 ALA A C 1
ATOM 570 O O . ALA A 1 78 ? -9.150 -3.993 8.276 1.00 95.94 78 ALA A O 1
ATOM 571 N N . TRP A 1 79 ? -8.815 -4.697 10.381 1.00 97.50 79 TRP A N 1
ATOM 572 C CA . TRP A 1 79 ? -7.428 -5.120 10.156 1.00 97.50 79 TRP A CA 1
ATOM 573 C C . TRP A 1 79 ? -7.338 -6.274 9.156 1.00 97.50 79 TRP A C 1
ATOM 575 O O . TRP A 1 79 ? -6.482 -6.249 8.273 1.00 97.50 79 TRP A O 1
ATOM 585 N N . ALA A 1 80 ? -8.233 -7.261 9.262 1.00 97.69 80 ALA A N 1
ATOM 586 C CA . ALA A 1 80 ? -8.305 -8.374 8.322 1.00 97.69 80 ALA A CA 1
ATOM 587 C C . ALA A 1 80 ? -8.675 -7.898 6.911 1.00 97.69 80 ALA A C 1
ATOM 589 O O . ALA A 1 80 ? -8.011 -8.274 5.949 1.00 97.69 80 ALA A O 1
ATOM 590 N N . ALA A 1 81 ? -9.679 -7.024 6.789 1.00 97.88 81 ALA A N 1
ATOM 591 C CA . ALA A 1 81 ? -10.090 -6.460 5.506 1.00 97.88 81 ALA A CA 1
ATOM 592 C C . ALA A 1 81 ? -8.959 -5.674 4.825 1.00 97.88 81 ALA A C 1
ATOM 594 O O . ALA A 1 81 ? -8.764 -5.803 3.620 1.00 97.88 81 ALA A O 1
ATOM 595 N N . PHE A 1 82 ? -8.185 -4.893 5.585 1.00 98.38 82 PHE A N 1
ATOM 596 C CA . PHE A 1 82 ? -7.034 -4.168 5.046 1.00 98.38 82 PHE A CA 1
ATOM 597 C C . PHE A 1 82 ? -5.921 -5.103 4.566 1.00 98.38 82 PHE A C 1
ATOM 599 O O . PHE A 1 82 ? -5.398 -4.907 3.474 1.00 98.38 82 PHE A O 1
ATOM 606 N N . LEU A 1 83 ? -5.585 -6.140 5.341 1.00 98.25 83 LEU A N 1
ATOM 607 C CA . LEU A 1 83 ? -4.590 -7.131 4.921 1.00 98.25 83 LEU A CA 1
ATOM 608 C C . LEU A 1 83 ? -5.009 -7.880 3.657 1.00 98.25 83 LEU A C 1
ATOM 610 O O . LEU A 1 83 ? -4.171 -8.088 2.787 1.00 98.25 83 LEU A O 1
ATOM 614 N N . LEU A 1 84 ? -6.286 -8.253 3.547 1.00 98.12 84 LEU A N 1
ATOM 615 C CA . LEU A 1 84 ? -6.823 -8.878 2.339 1.00 98.12 84 LEU A CA 1
ATOM 616 C C . LEU A 1 84 ? -6.735 -7.931 1.140 1.00 98.12 84 LEU A C 1
ATOM 618 O O . LEU A 1 84 ? -6.242 -8.332 0.099 1.00 98.12 84 LEU A O 1
ATOM 622 N N . ALA A 1 85 ? -7.101 -6.656 1.304 1.00 97.94 85 ALA A N 1
ATOM 623 C CA . ALA A 1 85 ? -6.995 -5.677 0.223 1.00 97.94 85 ALA A CA 1
ATOM 624 C C . ALA A 1 85 ? -5.545 -5.464 -0.257 1.00 97.94 85 ALA A C 1
ATOM 626 O O . ALA A 1 85 ? -5.325 -5.223 -1.442 1.00 97.94 85 ALA A O 1
ATOM 627 N N . VAL A 1 86 ? -4.561 -5.538 0.648 1.00 98.06 86 VAL A N 1
ATOM 628 C CA . VAL A 1 86 ? -3.133 -5.484 0.290 1.00 98.06 86 VAL A CA 1
ATOM 629 C C . VAL A 1 86 ? -2.700 -6.762 -0.429 1.00 98.06 86 VAL A C 1
ATOM 631 O O . VAL A 1 86 ? -2.017 -6.676 -1.442 1.00 98.06 86 VAL A O 1
ATOM 634 N N . GLU A 1 87 ? -3.101 -7.937 0.057 1.00 97.81 87 GLU A N 1
ATOM 635 C CA . GLU A 1 87 ? -2.783 -9.220 -0.586 1.00 97.81 87 GLU A CA 1
ATOM 636 C C . GLU A 1 87 ? -3.376 -9.299 -2.001 1.00 97.81 87 GLU A C 1
ATOM 638 O O . GLU A 1 87 ? -2.659 -9.631 -2.943 1.00 97.81 87 GLU A O 1
ATOM 643 N N . ASP A 1 88 ? -4.641 -8.903 -2.171 1.00 96.88 88 ASP A N 1
ATOM 644 C CA . ASP A 1 88 ? -5.309 -8.826 -3.473 1.00 96.88 88 ASP A CA 1
ATOM 645 C C . ASP A 1 88 ? -4.553 -7.877 -4.415 1.00 96.88 88 ASP A C 1
ATOM 647 O O . ASP A 1 88 ? -4.290 -8.208 -5.569 1.00 96.88 88 ASP A O 1
ATOM 651 N N . ALA A 1 89 ? -4.128 -6.713 -3.910 1.00 96.19 89 ALA A N 1
ATOM 652 C CA . ALA A 1 89 ? -3.340 -5.757 -4.678 1.00 96.19 89 ALA A CA 1
ATOM 653 C C . ALA A 1 89 ? -1.999 -6.342 -5.154 1.00 96.19 89 ALA A C 1
ATOM 655 O O . ALA A 1 89 ? -1.638 -6.188 -6.321 1.00 96.19 89 ALA A O 1
ATOM 656 N N . VAL A 1 90 ? -1.272 -7.035 -4.277 1.00 95.62 90 VAL A N 1
ATOM 657 C CA . VAL A 1 90 ? 0.014 -7.669 -4.608 1.00 95.62 90 VAL A CA 1
ATOM 658 C C . VAL A 1 90 ? -0.173 -8.815 -5.593 1.00 95.62 90 VAL A C 1
ATOM 660 O O . VAL A 1 90 ? 0.562 -8.903 -6.575 1.00 95.62 90 VAL A O 1
ATOM 663 N N . SER A 1 91 ? -1.173 -9.667 -5.363 1.00 95.25 91 SER A N 1
ATOM 664 C CA . SER A 1 91 ? -1.483 -10.810 -6.221 1.00 95.25 91 SER A CA 1
ATOM 665 C C . SER A 1 91 ? -1.875 -10.369 -7.631 1.00 95.25 91 SER A C 1
ATOM 667 O O . SER A 1 91 ? -1.349 -10.904 -8.612 1.00 95.25 91 SER A O 1
ATOM 669 N N . SER A 1 92 ? -2.718 -9.341 -7.755 1.00 93.88 92 SER A N 1
ATOM 670 C CA . SER A 1 92 ? -3.043 -8.736 -9.049 1.00 93.88 92 SER A CA 1
ATOM 671 C C . SER A 1 92 ? -1.835 -8.043 -9.672 1.00 93.88 92 SER A C 1
ATOM 673 O O . SER A 1 92 ? -1.651 -8.152 -10.877 1.00 93.88 92 SER A O 1
ATOM 675 N N . GLY A 1 93 ? -0.967 -7.386 -8.894 1.00 91.19 93 GLY A N 1
ATOM 676 C CA . GLY A 1 93 ? 0.291 -6.838 -9.412 1.00 91.19 93 GLY A CA 1
ATOM 677 C C . GLY A 1 93 ? 1.173 -7.922 -10.043 1.00 91.19 93 GLY A C 1
ATOM 678 O O . GLY A 1 93 ? 1.619 -7.789 -11.180 1.00 91.19 93 GLY A O 1
ATOM 679 N N . HIS A 1 94 ? 1.343 -9.048 -9.353 1.00 90.56 94 HIS A N 1
ATOM 680 C CA . HIS A 1 94 ? 2.103 -10.185 -9.865 1.00 90.56 94 HIS A CA 1
ATOM 681 C C . HIS A 1 94 ? 1.441 -10.836 -11.089 1.00 90.56 94 HIS A C 1
ATOM 683 O O . HIS A 1 94 ? 2.117 -11.196 -12.050 1.00 90.56 94 HIS A O 1
ATOM 689 N N . SER A 1 95 ? 0.114 -10.969 -11.079 1.00 89.06 95 SER A N 1
ATOM 690 C CA . SER A 1 95 ? -0.645 -11.495 -12.220 1.00 89.06 95 SER A CA 1
ATOM 691 C C . SER A 1 95 ? -0.512 -10.575 -13.431 1.00 89.06 95 SER A C 1
ATOM 693 O O . SER A 1 95 ? -0.276 -11.045 -14.544 1.00 89.06 95 SER A O 1
ATOM 695 N N . ALA A 1 96 ? -0.554 -9.263 -13.205 1.00 87.62 96 ALA A N 1
ATOM 696 C CA . ALA A 1 96 ? -0.439 -8.277 -14.258 1.00 87.62 96 ALA A CA 1
ATOM 697 C C . ALA A 1 96 ? 0.915 -8.370 -14.974 1.00 87.62 96 ALA A C 1
ATOM 699 O O . ALA A 1 96 ? 0.923 -8.374 -16.201 1.00 87.62 96 ALA A O 1
ATOM 700 N N . LEU A 1 97 ? 2.026 -8.601 -14.259 1.00 83.19 97 LEU A N 1
ATOM 701 C CA . LEU A 1 97 ? 3.336 -8.902 -14.871 1.00 83.19 97 LEU A CA 1
ATOM 702 C C . LEU A 1 97 ? 3.307 -10.118 -15.818 1.00 83.19 97 LEU A C 1
ATOM 704 O O . LEU A 1 97 ? 4.057 -10.163 -16.789 1.00 83.19 97 LEU A O 1
ATOM 708 N N . ASN A 1 98 ? 2.410 -11.080 -15.585 1.00 84.50 98 ASN A N 1
ATOM 709 C CA . ASN A 1 98 ? 2.193 -12.237 -16.461 1.00 84.50 98 ASN A CA 1
ATOM 710 C C . ASN A 1 98 ? 1.216 -11.953 -17.621 1.00 84.50 98 ASN A C 1
ATOM 712 O O . ASN A 1 98 ? 0.811 -12.871 -18.334 1.00 84.50 98 ASN A O 1
ATOM 716 N N . GLY A 1 99 ? 0.830 -10.691 -17.822 1.00 80.94 99 GLY A N 1
ATOM 717 C CA . GLY A 1 99 ? 0.005 -10.235 -18.938 1.00 80.94 99 GLY A CA 1
ATOM 718 C C . GLY A 1 99 ? -1.503 -10.240 -18.682 1.00 80.94 99 GLY A C 1
ATOM 719 O O . GLY A 1 99 ? -2.258 -9.992 -19.624 1.00 80.94 99 GLY A O 1
ATOM 720 N N . THR A 1 100 ? -1.974 -10.492 -17.455 1.00 84.88 100 THR A N 1
ATOM 721 C CA . THR A 1 100 ? -3.405 -10.345 -17.143 1.00 84.88 100 THR A CA 1
ATOM 722 C C . THR A 1 100 ? -3.777 -8.875 -16.971 1.00 84.88 100 THR A C 1
ATOM 724 O O . THR A 1 100 ? -3.059 -8.098 -16.345 1.00 84.88 100 THR A O 1
ATOM 727 N N . ASP A 1 101 ? -4.908 -8.468 -17.544 1.00 78.44 101 ASP A N 1
ATOM 728 C CA . ASP A 1 101 ? -5.399 -7.100 -17.392 1.00 78.44 101 ASP A CA 1
ATOM 729 C C . ASP A 1 101 ? -6.140 -6.973 -16.055 1.00 78.44 101 ASP A C 1
ATOM 731 O O . ASP A 1 101 ? -7.231 -7.513 -15.882 1.00 78.44 101 ASP A O 1
ATOM 735 N N . GLU A 1 102 ? -5.516 -6.293 -15.097 1.00 85.31 102 GLU A N 1
ATOM 736 C CA . GLU A 1 102 ? -6.033 -6.100 -13.741 1.00 85.31 102 GLU A CA 1
ATOM 737 C C . GLU A 1 102 ? -6.370 -4.619 -13.508 1.00 85.31 102 GLU A C 1
ATOM 739 O O . GLU A 1 102 ? -5.595 -3.723 -13.856 1.00 85.31 102 GLU A O 1
ATOM 744 N N . ASP A 1 103 ? -7.512 -4.333 -12.873 1.00 90.38 103 ASP A N 1
ATOM 745 C CA . ASP A 1 103 ? -7.923 -2.963 -12.524 1.00 90.38 103 ASP A CA 1
ATOM 746 C C . ASP A 1 103 ? -7.158 -2.471 -11.277 1.00 90.38 103 ASP A C 1
ATOM 748 O O . ASP A 1 103 ? -7.692 -2.373 -10.166 1.00 90.38 103 ASP A O 1
ATOM 752 N N . LEU A 1 104 ? -5.872 -2.144 -11.460 1.00 90.00 104 LEU A N 1
ATOM 753 C CA . LEU A 1 104 ? -5.016 -1.582 -10.405 1.00 90.00 104 LEU A CA 1
ATOM 754 C C . LEU A 1 104 ? -5.639 -0.340 -9.725 1.00 90.00 104 LEU A C 1
ATOM 756 O O . LEU A 1 104 ? -5.547 -0.220 -8.496 1.00 90.00 104 LEU A O 1
ATOM 760 N N . PRO A 1 105 ? -6.312 0.587 -10.445 1.00 91.38 105 PRO A N 1
ATOM 761 C CA . PRO A 1 105 ? -7.048 1.683 -9.815 1.00 91.38 105 PRO A CA 1
ATOM 762 C C . PRO A 1 105 ? -8.167 1.241 -8.860 1.00 91.38 105 PRO A C 1
ATOM 764 O O . PRO A 1 105 ? -8.396 1.908 -7.845 1.00 91.38 105 PRO A O 1
ATOM 767 N N . ALA A 1 106 ? -8.898 0.161 -9.151 1.00 93.69 106 ALA A N 1
ATOM 768 C CA . ALA A 1 106 ? -9.883 -0.398 -8.220 1.00 93.69 106 ALA A CA 1
ATOM 769 C C . ALA A 1 106 ? -9.229 -0.934 -6.944 1.00 93.69 106 ALA A C 1
ATOM 771 O O . ALA A 1 106 ? -9.698 -0.615 -5.849 1.00 93.69 106 ALA A O 1
ATOM 772 N N . LEU A 1 107 ? -8.110 -1.647 -7.064 1.00 94.69 107 LEU A N 1
ATOM 773 C CA . LEU A 1 107 ? -7.381 -2.205 -5.920 1.00 94.69 107 LEU A CA 1
ATOM 774 C C . LEU A 1 107 ? -6.827 -1.105 -5.005 1.00 94.69 107 LEU A C 1
ATOM 776 O O . LEU A 1 107 ? -7.016 -1.141 -3.787 1.00 94.69 107 LEU A O 1
ATOM 780 N N . ARG A 1 108 ? -6.259 -0.034 -5.579 1.00 95.62 108 ARG A N 1
ATOM 781 C CA . ARG A 1 108 ? -5.824 1.147 -4.806 1.00 95.62 108 ARG A CA 1
ATOM 782 C C . ARG A 1 108 ? -6.980 1.813 -4.060 1.00 95.62 108 ARG A C 1
ATOM 784 O O . ARG A 1 108 ? -6.813 2.250 -2.917 1.00 95.62 108 ARG A O 1
ATOM 791 N N . ARG A 1 109 ? -8.162 1.895 -4.684 1.00 96.69 109 ARG A N 1
ATOM 792 C CA . ARG A 1 109 ? -9.374 2.413 -4.030 1.00 96.69 109 ARG A CA 1
ATOM 793 C C . ARG A 1 109 ? -9.815 1.502 -2.886 1.00 96.69 109 ARG A C 1
ATOM 795 O O . ARG A 1 109 ? -10.121 2.027 -1.820 1.00 96.69 109 ARG A O 1
ATOM 802 N N . ALA A 1 110 ? -9.801 0.184 -3.076 1.00 96.25 110 ALA A N 1
ATOM 803 C CA . ALA A 1 110 ? -10.147 -0.784 -2.037 1.00 96.25 110 ALA A CA 1
ATOM 804 C C . ALA A 1 110 ? -9.225 -0.651 -0.814 1.00 96.25 110 ALA A C 1
ATOM 806 O O . ALA A 1 110 ? -9.718 -0.402 0.288 1.00 96.25 110 ALA A O 1
ATOM 807 N N . MET A 1 111 ? -7.901 -0.665 -1.021 1.00 97.25 111 MET A N 1
ATOM 808 C CA . MET A 1 111 ? -6.915 -0.456 0.048 1.00 97.25 111 MET A CA 1
ATOM 809 C C . MET A 1 111 ? -7.133 0.869 0.787 1.00 97.25 111 MET A C 1
ATOM 811 O O . MET A 1 111 ? -7.107 0.918 2.020 1.00 97.25 111 MET A O 1
ATOM 815 N N . LYS A 1 112 ? -7.378 1.961 0.048 1.00 97.81 112 LYS A N 1
ATOM 816 C CA . LYS A 1 112 ? -7.651 3.277 0.641 1.00 97.81 112 LYS A CA 1
ATOM 817 C C . LYS A 1 112 ? -8.914 3.256 1.499 1.00 97.81 112 LYS A C 1
ATOM 819 O O . LYS A 1 112 ? -8.876 3.774 2.610 1.00 97.81 112 LYS A O 1
ATOM 824 N N . THR A 1 113 ? -10.000 2.659 1.013 1.00 97.62 113 THR A N 1
ATOM 825 C CA . THR A 1 113 ? -11.259 2.534 1.761 1.00 97.62 113 THR A CA 1
ATOM 826 C C . THR A 1 113 ? -11.048 1.775 3.065 1.00 97.62 113 THR A C 1
ATOM 828 O O . THR A 1 113 ? -11.464 2.250 4.119 1.00 97.62 113 THR A O 1
ATOM 831 N N . THR A 1 114 ? -10.344 0.641 3.025 1.00 97.75 114 THR A N 1
ATOM 832 C CA . THR A 1 114 ? -10.041 -0.128 4.238 1.00 97.75 114 THR A CA 1
ATOM 833 C C . THR A 1 114 ? -9.121 0.633 5.194 1.00 97.75 114 THR A C 1
ATOM 835 O O . THR A 1 114 ? -9.364 0.615 6.397 1.00 97.75 114 THR A O 1
ATOM 838 N N . LEU A 1 115 ? -8.135 1.391 4.688 1.00 97.94 115 LEU A N 1
ATOM 839 C CA . LEU A 1 115 ? -7.277 2.219 5.540 1.00 97.94 115 LEU A CA 1
ATOM 840 C C . LEU A 1 115 ? -8.072 3.311 6.266 1.00 97.94 115 LEU A C 1
ATOM 842 O O . LEU A 1 115 ? -7.813 3.549 7.437 1.00 97.94 115 LEU A O 1
ATOM 846 N N . VAL A 1 116 ? -9.051 3.946 5.614 1.00 98.06 116 VAL A N 1
ATOM 847 C CA . VAL A 1 116 ? -9.888 4.973 6.262 1.00 98.06 116 VAL A CA 1
ATOM 848 C C . VAL A 1 116 ? -10.628 4.394 7.470 1.00 98.06 116 VAL A C 1
ATOM 850 O O . VAL A 1 116 ? -10.708 5.043 8.508 1.00 98.06 116 VAL A O 1
ATOM 853 N N . VAL A 1 117 ? -11.120 3.155 7.382 1.00 96.94 117 VAL A N 1
ATOM 854 C CA . VAL A 1 117 ? -11.747 2.482 8.533 1.00 96.94 117 VAL A CA 1
ATOM 855 C C . VAL A 1 117 ? -10.732 2.271 9.662 1.00 96.94 117 VAL A C 1
ATOM 857 O O . VAL A 1 117 ? -11.051 2.521 10.824 1.00 96.94 117 VAL A O 1
ATOM 860 N N . LEU A 1 118 ? -9.493 1.878 9.340 1.00 96.75 118 LEU A N 1
ATOM 861 C CA . LEU A 1 118 ? -8.423 1.793 10.337 1.00 96.75 118 LEU A CA 1
ATOM 862 C C . LEU A 1 118 ? -8.068 3.152 10.942 1.00 96.75 118 LEU A C 1
ATOM 864 O O . LEU A 1 118 ? -7.821 3.211 12.136 1.00 96.75 118 LEU A O 1
ATOM 868 N N . GLU A 1 119 ? -8.032 4.231 10.167 1.00 97.38 119 GLU A N 1
ATOM 869 C CA . GLU A 1 119 ? -7.736 5.573 10.685 1.00 97.38 119 GLU A CA 1
ATOM 870 C C . GLU A 1 119 ? -8.807 6.062 11.671 1.00 97.38 119 GLU A C 1
ATOM 872 O O . GLU A 1 119 ? -8.491 6.810 12.594 1.00 97.38 119 GLU A O 1
ATOM 877 N N . LEU A 1 120 ? -10.057 5.621 11.501 1.00 96.75 120 LEU A N 1
ATOM 878 C CA . LEU A 1 120 ? -11.169 5.965 12.389 1.00 96.75 120 LEU A CA 1
ATOM 879 C C . LEU A 1 120 ? -11.188 5.128 13.677 1.00 96.75 120 LEU A C 1
ATOM 881 O O . LEU A 1 120 ? -11.456 5.663 14.751 1.00 96.75 120 LEU A O 1
ATOM 885 N N . GLU A 1 121 ? -10.911 3.826 13.583 1.00 94.75 121 GLU A N 1
ATOM 886 C CA . GLU A 1 121 ? -11.111 2.882 1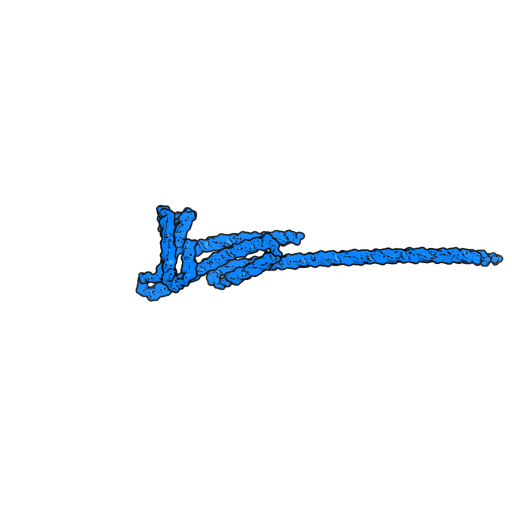4.697 1.00 94.75 121 GLU A CA 1
ATOM 887 C C . GLU A 1 121 ? -9.811 2.347 15.316 1.00 94.75 121 GLU A C 1
ATOM 889 O O . GLU A 1 121 ? -9.810 1.778 16.413 1.00 94.75 121 GLU A O 1
ATOM 894 N N . GLY A 1 122 ? -8.699 2.475 14.600 1.00 94.19 122 GLY A N 1
ATOM 895 C CA . GLY A 1 122 ? -7.423 1.856 14.915 1.00 94.19 122 GLY A CA 1
ATOM 896 C C . GLY A 1 122 ? -6.595 2.653 15.926 1.00 94.19 122 GLY A C 1
ATOM 897 O O . GLY A 1 122 ? -6.600 3.883 15.926 1.00 94.19 122 GLY A O 1
ATOM 898 N N . PRO A 1 123 ? -5.834 1.967 16.795 1.00 96.00 123 PRO A N 1
ATOM 899 C CA . PRO A 1 123 ? -4.862 2.631 17.650 1.00 96.00 123 PRO A CA 1
ATOM 900 C C . PRO A 1 123 ? -3.714 3.218 16.802 1.00 96.00 123 PRO A C 1
ATOM 902 O O . PRO A 1 123 ? -3.319 2.594 15.810 1.00 96.00 123 PRO A O 1
ATOM 905 N N . PRO A 1 124 ? -3.114 4.357 17.210 1.00 96.88 124 PRO A N 1
ATOM 906 C CA . PRO A 1 124 ? -2.079 5.047 16.436 1.00 96.88 124 PRO A CA 1
ATOM 907 C C . PRO A 1 124 ? -0.941 4.167 15.882 1.00 96.88 124 PRO A C 1
ATOM 909 O O . PRO A 1 124 ? -0.664 4.281 14.691 1.00 96.88 124 PRO A O 1
ATOM 912 N N . PRO A 1 125 ? -0.307 3.249 16.649 1.00 97.31 125 PRO A N 1
ATOM 913 C CA . PRO A 1 125 ? 0.787 2.434 16.107 1.00 97.31 125 PRO A CA 1
ATOM 914 C C . PRO A 1 125 ? 0.350 1.515 14.956 1.00 97.31 125 PRO A C 1
ATOM 916 O O . PRO A 1 125 ? 1.110 1.311 14.014 1.00 97.31 125 PRO A O 1
ATOM 919 N N . VAL A 1 126 ? -0.882 0.993 14.993 1.00 97.81 126 VAL A N 1
ATOM 920 C CA . VAL A 1 126 ? -1.420 0.144 13.917 1.00 97.81 126 VAL A CA 1
ATOM 921 C C . VAL A 1 126 ? -1.734 0.983 12.682 1.00 97.81 126 VAL A C 1
ATOM 923 O O . VAL A 1 126 ? -1.466 0.552 11.564 1.00 97.81 126 VAL A O 1
ATOM 926 N N . VAL A 1 127 ? -2.266 2.193 12.874 1.00 98.19 127 VAL A N 1
ATOM 927 C CA . VAL A 1 127 ? -2.567 3.124 11.778 1.00 98.19 127 VAL A CA 1
ATOM 928 C C . VAL A 1 127 ? -1.294 3.556 11.051 1.00 98.19 127 VAL A C 1
ATOM 930 O O . VAL A 1 127 ? -1.262 3.538 9.823 1.00 98.19 127 VAL A O 1
ATOM 933 N N . GLU A 1 128 ? -0.231 3.897 11.779 1.00 98.31 128 GLU A N 1
ATOM 934 C CA . GLU A 1 128 ? 1.041 4.289 11.162 1.00 98.31 128 GLU A CA 1
ATOM 935 C C . GLU A 1 128 ? 1.693 3.124 10.402 1.00 98.31 128 GLU A C 1
ATOM 937 O O . GLU A 1 128 ? 2.127 3.300 9.261 1.00 98.31 128 GLU A O 1
ATOM 942 N N . ALA A 1 129 ? 1.665 1.909 10.960 1.00 98.31 129 ALA A N 1
ATOM 943 C CA . ALA A 1 129 ? 2.130 0.720 10.248 1.00 98.31 129 ALA A CA 1
ATOM 944 C C . ALA A 1 129 ? 1.285 0.423 8.992 1.00 98.31 129 ALA A C 1
ATOM 946 O O . ALA A 1 129 ? 1.828 0.073 7.944 1.00 98.31 129 ALA A O 1
ATOM 947 N N . ALA A 1 130 ? -0.035 0.626 9.053 1.00 98.38 130 ALA A N 1
ATOM 948 C CA . ALA A 1 130 ? -0.928 0.457 7.907 1.00 98.38 130 ALA A CA 1
ATOM 949 C C . ALA A 1 130 ? -0.648 1.480 6.795 1.00 98.38 130 ALA A C 1
ATOM 951 O O . ALA A 1 130 ? -0.639 1.131 5.614 1.00 98.38 130 ALA A O 1
ATOM 952 N N . LYS A 1 131 ? -0.381 2.742 7.151 1.00 98.38 131 LYS A N 1
ATOM 953 C CA . LYS A 1 131 ? 0.009 3.784 6.188 1.00 98.38 131 LYS A CA 1
ATOM 954 C C . LYS A 1 131 ? 1.313 3.434 5.483 1.00 98.38 131 LYS A C 1
ATOM 956 O O . LYS A 1 131 ? 1.379 3.570 4.262 1.00 98.38 131 LYS A O 1
ATOM 961 N N . LEU A 1 132 ? 2.313 2.964 6.232 1.00 98.12 132 LEU A N 1
ATOM 962 C CA . LEU A 1 132 ? 3.581 2.510 5.667 1.00 98.12 132 LEU A CA 1
ATOM 963 C C . LEU A 1 132 ? 3.372 1.322 4.721 1.00 98.12 132 LEU A C 1
ATOM 965 O O . LEU A 1 132 ? 3.871 1.351 3.599 1.00 98.12 132 LEU A O 1
ATOM 969 N N . LEU A 1 133 ? 2.581 0.325 5.128 1.00 98.44 133 LEU A N 1
ATOM 970 C CA . LEU A 1 133 ? 2.259 -0.824 4.281 1.00 98.44 133 LEU A CA 1
ATOM 971 C C . LEU A 1 133 ? 1.556 -0.398 2.984 1.00 98.44 133 LEU A C 1
ATOM 973 O O . LEU A 1 133 ? 1.946 -0.831 1.902 1.00 98.44 133 LEU A O 1
ATOM 977 N N . ARG A 1 134 ? 0.571 0.508 3.062 1.00 98.00 134 ARG A N 1
ATOM 978 C CA . ARG A 1 134 ? -0.099 1.049 1.868 1.00 98.00 134 ARG A CA 1
ATOM 979 C C . ARG A 1 134 ? 0.878 1.794 0.963 1.00 98.00 134 ARG A C 1
ATOM 981 O O . ARG A 1 134 ? 0.782 1.666 -0.252 1.00 98.00 134 ARG A O 1
ATOM 988 N N . LEU A 1 135 ? 1.773 2.599 1.537 1.00 97.31 135 LEU A N 1
ATOM 989 C CA . LEU A 1 135 ? 2.790 3.324 0.777 1.00 97.31 135 LEU A CA 1
ATOM 990 C C . LEU A 1 135 ? 3.660 2.344 -0.016 1.00 97.31 135 LEU A C 1
ATOM 992 O O . LEU A 1 135 ? 3.728 2.462 -1.231 1.00 97.31 135 LEU A O 1
ATOM 996 N N . LYS A 1 136 ? 4.208 1.317 0.643 1.00 97.19 136 LYS A N 1
ATOM 997 C CA . LYS A 1 136 ? 5.041 0.298 -0.012 1.00 97.19 136 LYS A CA 1
ATOM 998 C C . LYS A 1 136 ? 4.291 -0.524 -1.052 1.00 97.19 136 LYS A C 1
ATOM 1000 O O . LYS A 1 136 ? 4.843 -0.818 -2.106 1.00 97.19 136 LYS A O 1
ATOM 1005 N N . CYS A 1 137 ? 3.019 -0.828 -0.809 1.00 97.00 137 CYS A N 1
ATOM 1006 C CA . CYS A 1 137 ? 2.189 -1.492 -1.809 1.00 97.00 137 CYS A CA 1
ATOM 1007 C C . CYS A 1 137 ? 1.955 -0.594 -3.032 1.00 97.00 137 CYS A C 1
ATOM 1009 O O . CYS A 1 137 ? 2.042 -1.063 -4.161 1.00 97.00 137 CYS A O 1
ATOM 1011 N N . ASN A 1 138 ? 1.714 0.706 -2.837 1.00 95.94 138 ASN A N 1
ATOM 1012 C CA . ASN A 1 138 ? 1.589 1.643 -3.951 1.00 95.94 138 ASN A CA 1
ATOM 1013 C C . ASN A 1 138 ? 2.894 1.776 -4.740 1.00 95.94 138 ASN A C 1
ATOM 1015 O O . ASN A 1 138 ? 2.821 1.726 -5.963 1.00 95.94 138 ASN A O 1
ATOM 1019 N N . ASP A 1 139 ? 4.043 1.895 -4.067 1.00 93.56 139 ASP A N 1
ATOM 1020 C CA . ASP A 1 139 ? 5.362 1.945 -4.714 1.00 93.56 139 ASP A CA 1
ATOM 1021 C C . ASP A 1 139 ? 5.549 0.711 -5.624 1.00 93.56 139 ASP A C 1
ATOM 1023 O O . ASP A 1 139 ? 5.849 0.841 -6.812 1.00 93.56 139 ASP A O 1
ATOM 1027 N N . TYR A 1 140 ? 5.249 -0.486 -5.102 1.00 94.25 140 TYR A N 1
ATOM 1028 C CA . TYR A 1 140 ? 5.271 -1.737 -5.868 1.00 94.25 140 TYR A CA 1
ATOM 1029 C C . TYR A 1 140 ? 4.313 -1.714 -7.072 1.00 94.25 140 TYR A C 1
ATOM 1031 O O . TYR A 1 140 ? 4.704 -2.037 -8.192 1.00 94.25 140 TYR A O 1
ATOM 1039 N N . LEU A 1 141 ? 3.059 -1.296 -6.875 1.00 93.62 141 LEU A N 1
ATOM 1040 C CA . LEU A 1 141 ? 2.073 -1.224 -7.956 1.00 93.62 141 LEU A CA 1
ATOM 1041 C C . LEU A 1 141 ? 2.424 -0.183 -9.027 1.00 93.62 141 LEU A C 1
ATOM 1043 O O . LEU A 1 141 ? 2.002 -0.326 -10.172 1.00 93.62 141 LEU A O 1
ATOM 1047 N N . GLU A 1 142 ? 3.106 0.906 -8.668 1.00 91.19 142 GLU A N 1
ATOM 1048 C CA . GLU A 1 142 ? 3.588 1.906 -9.630 1.00 91.19 142 GLU A CA 1
ATOM 1049 C C . GLU A 1 142 ? 4.693 1.331 -10.499 1.00 91.19 142 GLU A C 1
ATOM 1051 O O . GLU A 1 142 ? 4.638 1.492 -11.719 1.00 91.19 142 GLU A O 1
ATOM 1056 N N . LEU A 1 143 ? 5.619 0.594 -9.888 1.00 89.75 143 LEU A N 1
ATOM 1057 C CA . LEU A 1 143 ? 6.672 -0.105 -10.605 1.00 89.75 143 LEU A CA 1
ATOM 1058 C C . LEU A 1 143 ? 6.103 -1.149 -11.577 1.00 89.75 143 LEU A C 1
ATOM 1060 O O . LEU A 1 143 ? 6.421 -1.115 -12.762 1.00 89.75 143 LEU A O 1
ATOM 1064 N N . VAL A 1 144 ? 5.192 -2.011 -11.109 1.00 89.25 144 VAL A N 1
ATOM 1065 C CA . VAL A 1 144 ? 4.513 -3.015 -11.950 1.00 89.25 144 VAL A CA 1
ATOM 1066 C C . VAL A 1 144 ? 3.770 -2.360 -13.115 1.00 89.25 144 VAL A C 1
ATOM 1068 O O . VAL A 1 144 ? 3.861 -2.811 -14.254 1.00 89.25 144 VAL A O 1
ATOM 1071 N N . ASN A 1 145 ? 3.036 -1.275 -12.855 1.00 88.94 145 ASN A N 1
ATOM 1072 C CA . ASN A 1 145 ? 2.319 -0.561 -13.907 1.00 88.94 145 ASN A CA 1
ATOM 1073 C C . ASN A 1 145 ? 3.279 0.074 -14.929 1.00 88.94 145 ASN A C 1
ATOM 1075 O O . ASN A 1 145 ? 2.975 0.090 -16.120 1.00 88.94 145 ASN A O 1
ATOM 1079 N N . GLY A 1 146 ? 4.431 0.580 -14.479 1.00 86.88 146 GLY A N 1
ATOM 1080 C CA . GLY A 1 146 ? 5.496 1.071 -15.352 1.00 86.88 146 GLY A CA 1
ATOM 1081 C C . GLY A 1 146 ? 6.022 -0.017 -16.290 1.00 86.88 146 GLY A C 1
ATOM 1082 O O . GLY A 1 146 ? 6.034 0.189 -17.505 1.00 86.88 146 GLY A O 1
ATOM 1083 N N . ASP A 1 147 ? 6.362 -1.185 -15.742 1.00 85.56 147 ASP A N 1
ATOM 1084 C CA . ASP A 1 147 ? 6.872 -2.334 -16.503 1.00 85.56 147 ASP A CA 1
ATOM 1085 C C . ASP A 1 147 ? 5.848 -2.861 -17.518 1.00 85.56 147 ASP A C 1
ATOM 1087 O O . ASP A 1 147 ? 6.174 -3.147 -18.672 1.00 85.56 147 ASP A O 1
ATOM 1091 N N . LEU A 1 148 ? 4.570 -2.902 -17.136 1.00 85.44 148 LEU A N 1
ATOM 1092 C CA . LEU A 1 148 ? 3.491 -3.314 -18.032 1.00 85.44 148 LEU A CA 1
ATOM 1093 C C . LEU A 1 148 ? 3.304 -2.367 -19.207 1.00 85.44 148 LEU A C 1
ATOM 1095 O O . LEU A 1 148 ? 3.132 -2.810 -20.346 1.00 85.44 148 LEU A O 1
ATOM 1099 N N . LEU A 1 149 ? 3.321 -1.061 -18.941 1.00 86.56 149 LEU A N 1
ATOM 1100 C CA . LEU A 1 149 ? 3.208 -0.054 -19.988 1.00 86.56 149 LEU A CA 1
ATOM 1101 C C . LEU A 1 149 ? 4.416 -0.106 -20.927 1.00 86.56 149 LEU A C 1
ATOM 1103 O O . LEU A 1 149 ? 4.228 -0.018 -22.141 1.00 86.56 149 LEU A O 1
ATOM 1107 N N . ALA A 1 150 ? 5.623 -0.295 -20.388 1.00 85.62 150 ALA A N 1
ATOM 1108 C CA . ALA A 1 150 ? 6.838 -0.458 -21.178 1.00 85.62 150 ALA A CA 1
ATOM 1109 C C . ALA A 1 150 ? 6.775 -1.724 -22.041 1.00 85.62 150 ALA A C 1
ATOM 1111 O O . ALA A 1 150 ? 6.953 -1.646 -23.254 1.00 85.62 150 ALA A O 1
ATOM 1112 N N . SER A 1 151 ? 6.423 -2.870 -21.457 1.00 86.50 151 SER A N 1
ATOM 1113 C CA . SER A 1 151 ? 6.302 -4.148 -22.166 1.00 86.50 151 SER A CA 1
ATOM 1114 C C . SER A 1 151 ? 5.255 -4.106 -23.282 1.00 86.50 151 SER A C 1
ATOM 1116 O O . SER A 1 151 ? 5.516 -4.566 -24.394 1.00 86.50 151 SER A O 1
ATOM 1118 N N . ARG A 1 152 ? 4.088 -3.493 -23.035 1.00 86.00 152 ARG A N 1
ATOM 1119 C CA . ARG A 1 152 ? 3.053 -3.290 -24.065 1.00 86.00 152 ARG A CA 1
ATOM 1120 C C . ARG A 1 152 ? 3.528 -2.350 -25.177 1.00 86.00 152 ARG A C 1
ATOM 1122 O O . ARG A 1 152 ? 3.244 -2.606 -26.344 1.00 86.00 152 ARG A O 1
ATOM 1129 N N . ALA A 1 153 ? 4.234 -1.272 -24.834 1.00 86.25 153 ALA A N 1
ATOM 1130 C CA . ALA A 1 153 ? 4.782 -0.341 -25.819 1.00 86.25 153 ALA A CA 1
ATOM 1131 C C . ALA A 1 153 ? 5.871 -0.995 -26.684 1.00 86.25 153 ALA A C 1
ATOM 1133 O O . ALA A 1 153 ? 5.875 -0.794 -27.897 1.00 86.25 153 ALA A O 1
ATOM 1134 N N . TRP A 1 154 ? 6.733 -1.820 -26.083 1.00 86.75 154 TRP A N 1
ATOM 1135 C CA . TRP A 1 154 ? 7.758 -2.585 -26.790 1.00 86.75 154 TRP A CA 1
ATOM 1136 C C . TRP A 1 154 ? 7.139 -3.574 -27.770 1.00 86.75 154 TRP A C 1
ATOM 1138 O O . TRP A 1 154 ? 7.483 -3.553 -28.945 1.00 86.75 154 TRP A O 1
ATOM 1148 N N . HIS A 1 155 ? 6.160 -4.368 -27.331 1.00 86.62 155 HIS A N 1
ATOM 1149 C CA . HIS A 1 155 ? 5.476 -5.300 -28.228 1.00 86.62 155 HIS A CA 1
ATOM 1150 C C . HIS A 1 155 ? 4.728 -4.600 -29.364 1.00 86.62 155 HIS A C 1
ATOM 1152 O O . HIS A 1 155 ? 4.729 -5.096 -30.488 1.00 86.62 155 HIS A O 1
ATOM 1158 N N . ALA A 1 156 ? 4.120 -3.438 -29.107 1.00 86.06 156 ALA A N 1
ATOM 1159 C CA . ALA A 1 156 ? 3.506 -2.642 -30.166 1.00 86.06 156 ALA A CA 1
ATOM 1160 C C . ALA A 1 156 ? 4.550 -2.192 -31.203 1.00 86.06 156 ALA A C 1
ATOM 1162 O O . ALA A 1 156 ? 4.323 -2.357 -32.402 1.00 86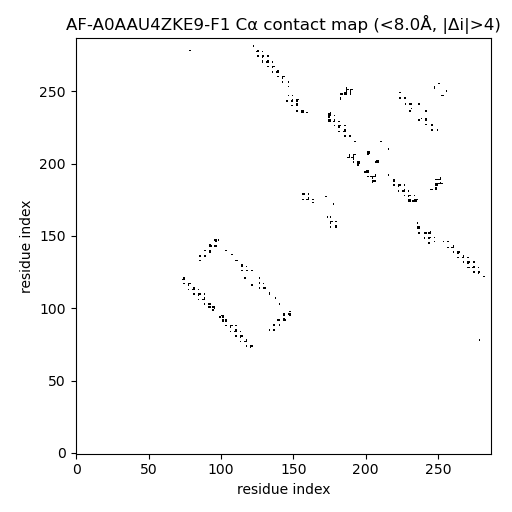.06 156 ALA A O 1
ATOM 1163 N N . LEU A 1 157 ? 5.707 -1.697 -30.751 1.00 87.50 157 LEU A N 1
ATOM 1164 C CA . LEU A 1 157 ? 6.809 -1.293 -31.625 1.00 87.50 157 LEU A CA 1
ATOM 1165 C C . LEU A 1 157 ? 7.364 -2.477 -32.436 1.00 87.50 157 LEU A C 1
ATOM 1167 O O . LEU A 1 157 ? 7.492 -2.361 -33.650 1.00 87.50 157 LEU A O 1
ATOM 1171 N N . GLU A 1 158 ? 7.625 -3.619 -31.794 1.00 88.75 158 GLU A N 1
ATOM 1172 C CA . GLU A 1 158 ? 8.090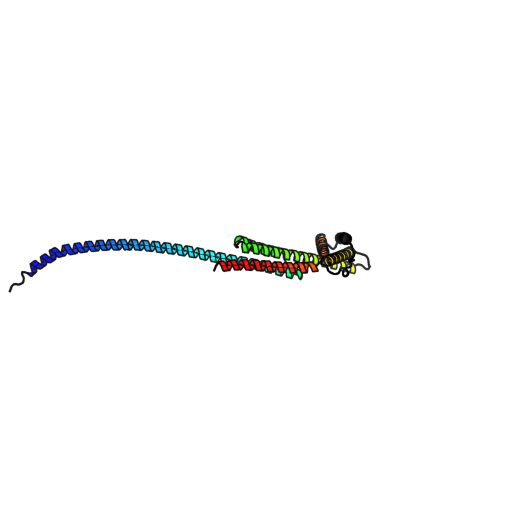 -4.852 -32.449 1.00 88.75 158 GLU A CA 1
ATOM 1173 C C . GLU A 1 158 ? 7.091 -5.347 -33.500 1.00 88.75 158 GLU A C 1
ATOM 1175 O O . GLU A 1 158 ? 7.479 -5.687 -34.616 1.00 88.75 158 GLU A O 1
ATOM 1180 N N . SER A 1 159 ? 5.795 -5.359 -33.168 1.00 89.00 159 SER A N 1
ATOM 1181 C CA . SER A 1 159 ? 4.751 -5.795 -34.099 1.00 89.00 159 SER A CA 1
ATOM 1182 C C . SER A 1 159 ? 4.656 -4.886 -35.326 1.00 89.00 159 SER A C 1
ATOM 1184 O O . SER A 1 159 ? 4.568 -5.386 -36.445 1.00 89.00 159 SER A O 1
ATOM 1186 N N . ALA A 1 160 ? 4.761 -3.566 -35.133 1.00 89.12 160 ALA A N 1
ATOM 1187 C CA . ALA A 1 160 ? 4.768 -2.598 -36.223 1.00 89.12 160 ALA A CA 1
ATOM 1188 C C . ALA A 1 160 ? 6.034 -2.723 -37.083 1.00 89.12 160 ALA A C 1
ATOM 1190 O O . ALA A 1 160 ? 5.949 -2.670 -38.308 1.00 89.12 160 ALA A O 1
ATOM 1191 N N . ALA A 1 161 ? 7.198 -2.938 -36.460 1.00 88.19 161 ALA A N 1
ATOM 1192 C CA . ALA A 1 161 ? 8.455 -3.150 -37.173 1.00 88.19 161 ALA A CA 1
ATOM 1193 C C . ALA A 1 161 ? 8.393 -4.424 -38.026 1.00 88.19 161 ALA A C 1
ATOM 1195 O O . ALA A 1 161 ? 8.840 -4.431 -39.171 1.00 88.19 161 ALA A O 1
ATOM 1196 N N . GLN A 1 162 ? 7.808 -5.496 -37.488 1.00 88.94 162 GLN A N 1
ATOM 1197 C CA . GLN A 1 162 ? 7.629 -6.756 -38.201 1.00 88.94 162 GLN A CA 1
ATOM 1198 C C . GLN A 1 162 ? 6.666 -6.614 -39.387 1.00 88.94 162 GLN A C 1
ATOM 1200 O O . GLN A 1 162 ? 7.000 -7.044 -40.489 1.00 88.94 162 GLN A O 1
ATOM 1205 N N . GLU A 1 163 ? 5.510 -5.972 -39.193 1.00 89.38 163 GLU A N 1
ATOM 1206 C CA . GLU A 1 163 ? 4.550 -5.701 -40.270 1.00 89.38 163 GLU A CA 1
ATOM 1207 C C . GLU A 1 163 ? 5.185 -4.855 -41.386 1.00 89.38 163 GLU A C 1
ATOM 1209 O O . GLU A 1 163 ? 4.976 -5.107 -42.574 1.00 89.38 163 GLU A O 1
ATOM 1214 N N . GLU A 1 164 ? 6.010 -3.871 -41.030 1.00 87.94 164 GLU A N 1
ATOM 1215 C CA . GLU A 1 164 ? 6.695 -3.033 -42.008 1.00 87.94 164 GLU A CA 1
ATOM 1216 C C . GLU A 1 164 ? 7.769 -3.808 -42.796 1.00 87.94 164 GLU A C 1
ATOM 1218 O O . GLU A 1 164 ? 7.834 -3.685 -44.022 1.00 87.94 164 GLU A O 1
ATOM 1223 N N . ARG A 1 165 ? 8.547 -4.675 -42.128 1.00 87.06 165 ARG A N 1
ATOM 1224 C CA . ARG A 1 165 ? 9.521 -5.577 -42.775 1.00 87.06 165 ARG A CA 1
ATOM 1225 C C . ARG A 1 165 ? 8.855 -6.566 -43.734 1.00 87.06 165 ARG A C 1
ATOM 1227 O O . ARG A 1 165 ? 9.428 -6.884 -44.770 1.00 87.06 165 ARG A O 1
ATOM 1234 N N . GLU A 1 166 ? 7.663 -7.059 -43.403 1.00 89.12 166 GLU A N 1
ATOM 1235 C CA . GLU A 1 166 ? 6.905 -7.972 -44.269 1.00 89.12 166 GLU A CA 1
ATOM 1236 C C . GLU A 1 166 ? 6.333 -7.266 -45.507 1.00 89.12 166 GLU A C 1
ATOM 1238 O O . GLU A 1 166 ? 6.245 -7.865 -46.581 1.00 89.12 166 GLU A O 1
ATOM 1243 N N . ASN A 1 167 ? 5.981 -5.984 -45.378 1.00 87.56 167 ASN A N 1
ATOM 1244 C C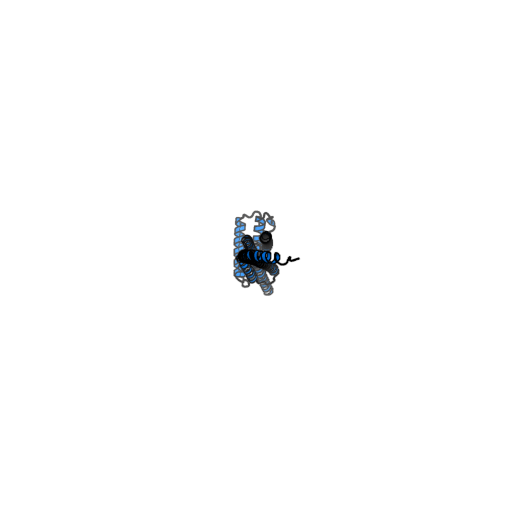A . ASN A 1 167 ? 5.396 -5.189 -46.457 1.00 87.56 167 ASN A CA 1
ATOM 1245 C C . ASN A 1 167 ? 6.435 -4.553 -47.399 1.00 87.56 167 ASN A C 1
ATOM 1247 O O . ASN A 1 167 ? 6.108 -4.234 -48.547 1.00 87.56 167 ASN A O 1
ATOM 1251 N N . LEU A 1 168 ? 7.680 -4.363 -46.954 1.00 85.56 168 LEU A N 1
ATOM 1252 C CA . LEU A 1 168 ? 8.744 -3.765 -47.759 1.00 85.56 168 LEU A CA 1
ATOM 1253 C C . LEU A 1 168 ? 9.592 -4.827 -48.463 1.00 85.56 168 LEU A C 1
ATOM 1255 O O . LEU A 1 168 ? 10.268 -5.643 -47.848 1.00 85.56 168 LEU A O 1
ATOM 1259 N N . SER A 1 169 ? 9.638 -4.773 -49.795 1.00 69.06 169 SER A N 1
ATOM 1260 C CA . SER A 1 169 ? 10.467 -5.666 -50.614 1.00 69.06 169 SER A CA 1
ATOM 1261 C C . SER A 1 169 ? 11.932 -5.205 -50.744 1.00 69.06 169 SER A C 1
ATOM 1263 O O . SER A 1 169 ? 12.545 -5.416 -51.793 1.00 69.06 169 SER A O 1
ATOM 1265 N N . GLY A 1 170 ? 12.496 -4.524 -49.742 1.00 69.50 170 GLY A N 1
ATOM 1266 C CA . GLY A 1 170 ? 13.851 -3.970 -49.813 1.00 69.50 170 GLY A CA 1
ATOM 1267 C C . GLY A 1 170 ? 14.368 -3.378 -48.501 1.00 69.50 170 GLY A C 1
ATOM 1268 O O . GLY A 1 170 ? 13.598 -3.095 -47.593 1.00 69.50 170 GLY A O 1
ATOM 1269 N N . ASP A 1 171 ? 15.685 -3.168 -48.448 1.00 69.25 171 ASP A N 1
ATOM 1270 C CA . ASP A 1 171 ? 16.487 -2.778 -47.271 1.00 69.25 171 ASP A CA 1
ATOM 1271 C C . ASP A 1 171 ? 16.370 -1.278 -46.903 1.00 69.25 171 ASP A C 1
ATOM 1273 O O . ASP A 1 171 ? 17.325 -0.642 -46.458 1.00 69.25 171 ASP A O 1
ATOM 1277 N N . ALA A 1 172 ? 15.224 -0.652 -47.191 1.00 74.38 172 ALA A N 1
ATOM 1278 C CA . ALA A 1 172 ? 15.028 0.766 -46.910 1.00 74.38 172 ALA A CA 1
ATOM 1279 C C . ALA A 1 172 ? 14.815 0.974 -45.404 1.00 74.38 172 ALA A C 1
ATOM 1281 O O . ALA A 1 172 ? 13.920 0.365 -44.827 1.00 74.38 172 ALA A O 1
ATOM 1282 N N . ALA A 1 173 ? 15.615 1.851 -44.787 1.00 74.44 173 ALA A N 1
ATOM 1283 C CA . ALA A 1 173 ? 15.423 2.267 -43.401 1.00 74.44 173 ALA A CA 1
ATOM 1284 C C . ALA A 1 173 ? 14.029 2.881 -43.213 1.00 74.44 173 ALA A C 1
ATOM 1286 O O . ALA A 1 173 ? 13.601 3.732 -44.003 1.00 74.44 173 ALA A O 1
ATOM 1287 N N . THR A 1 174 ? 13.327 2.435 -42.175 1.00 87.31 174 THR A N 1
ATOM 1288 C CA . THR A 1 174 ? 11.980 2.900 -41.856 1.00 87.31 174 THR A CA 1
ATOM 1289 C C . THR A 1 174 ? 11.938 3.597 -40.505 1.00 87.31 174 THR A C 1
ATOM 1291 O O . THR A 1 174 ? 12.711 3.238 -39.615 1.00 87.31 174 THR A O 1
ATOM 1294 N N . PRO A 1 175 ? 11.003 4.543 -40.291 1.00 87.81 175 PRO A N 1
ATOM 1295 C CA . PRO A 1 175 ? 10.883 5.236 -39.009 1.00 87.81 175 PRO A CA 1
ATOM 1296 C C . PRO A 1 175 ? 10.673 4.295 -37.815 1.00 87.81 175 PRO A C 1
ATOM 1298 O O . PRO A 1 175 ? 11.095 4.612 -36.704 1.00 87.81 175 PRO A O 1
ATOM 1301 N N . VAL A 1 176 ? 10.018 3.145 -38.023 1.00 88.62 176 VAL A N 1
ATOM 1302 C CA . VAL A 1 176 ? 9.786 2.158 -36.959 1.00 88.62 176 VAL A CA 1
ATOM 1303 C C . VAL A 1 176 ? 11.069 1.391 -36.641 1.00 88.62 176 VAL A C 1
ATOM 1305 O O . VAL A 1 176 ? 11.412 1.241 -35.468 1.00 88.62 176 VAL A O 1
ATOM 1308 N N . HIS A 1 177 ? 11.814 0.970 -37.668 1.00 87.38 177 HIS A N 1
ATOM 1309 C CA . HIS A 1 177 ? 13.098 0.299 -37.487 1.00 87.38 177 HIS A CA 1
ATOM 1310 C C . HIS A 1 177 ? 14.149 1.225 -36.859 1.00 87.38 177 HIS A C 1
ATOM 1312 O O . HIS A 1 177 ? 14.851 0.822 -35.933 1.00 87.38 177 HIS A O 1
ATOM 1318 N N . ASP A 1 178 ? 14.206 2.489 -37.286 1.00 87.75 178 ASP A N 1
ATOM 1319 C CA . ASP A 1 178 ? 15.104 3.494 -36.712 1.00 87.75 178 ASP A CA 1
ATOM 1320 C C . ASP A 1 178 ? 14.813 3.715 -35.218 1.00 87.75 178 ASP A C 1
ATOM 1322 O O . ASP A 1 178 ? 15.737 3.824 -34.409 1.00 87.75 178 ASP A O 1
ATOM 1326 N N . ALA A 1 179 ? 13.533 3.733 -34.824 1.00 88.44 179 ALA A N 1
ATOM 1327 C CA . ALA A 1 179 ? 13.130 3.849 -33.423 1.00 88.44 179 ALA A CA 1
ATOM 1328 C C . ALA A 1 179 ? 13.526 2.618 -32.586 1.00 88.44 179 ALA A C 1
ATOM 1330 O O . ALA A 1 179 ? 14.036 2.774 -31.475 1.00 88.44 179 ALA A O 1
ATOM 1331 N N . GLU A 1 180 ? 13.339 1.407 -33.119 1.00 89.12 180 GLU A N 1
ATOM 1332 C CA . GLU A 1 180 ? 13.748 0.141 -32.491 1.00 89.12 180 GLU A CA 1
ATOM 1333 C C . GLU A 1 180 ? 15.271 0.083 -32.271 1.00 89.12 180 GLU A C 1
ATOM 1335 O O . GLU A 1 180 ? 15.740 -0.226 -31.169 1.00 89.12 180 GLU A O 1
ATOM 1340 N N . VAL A 1 181 ? 16.055 0.437 -33.296 1.00 88.81 181 VAL A N 1
ATOM 1341 C CA . VAL A 1 181 ? 17.524 0.454 -33.237 1.00 88.81 181 VAL A CA 1
ATOM 1342 C C . VAL A 1 181 ? 18.020 1.516 -32.257 1.00 88.81 181 VAL A C 1
ATOM 1344 O O . VAL A 1 181 ? 18.900 1.234 -31.438 1.00 88.81 181 VAL A O 1
ATOM 1347 N N . ALA A 1 182 ? 17.448 2.723 -32.289 1.00 88.62 182 ALA A N 1
ATOM 1348 C CA . ALA A 1 182 ? 17.855 3.802 -31.396 1.00 88.62 182 ALA A CA 1
ATOM 1349 C C . ALA A 1 182 ? 17.561 3.474 -29.920 1.00 88.62 182 ALA A C 1
ATOM 1351 O O . ALA A 1 182 ? 18.419 3.696 -29.064 1.00 88.62 182 ALA A O 1
ATOM 1352 N N . LEU A 1 183 ? 16.400 2.879 -29.615 1.00 88.06 183 LEU A N 1
ATOM 1353 C CA . LEU A 1 183 ? 16.073 2.427 -28.258 1.00 88.06 183 LEU A CA 1
ATOM 1354 C C . LEU A 1 183 ? 16.974 1.283 -27.783 1.00 88.06 183 LEU A C 1
ATOM 1356 O O . LEU A 1 183 ? 17.446 1.312 -26.648 1.00 88.06 183 LEU A O 1
ATOM 1360 N N . SER A 1 184 ? 17.257 0.304 -28.645 1.00 87.31 184 SER A N 1
ATOM 1361 C CA . SER A 1 184 ? 18.153 -0.815 -28.317 1.00 87.31 184 SER A CA 1
ATOM 1362 C C . SER A 1 184 ? 19.584 -0.338 -28.049 1.00 87.31 184 SER A C 1
ATOM 1364 O O . SER A 1 184 ? 20.258 -0.828 -27.138 1.00 87.31 184 SER A O 1
ATOM 1366 N N . THR A 1 185 ? 20.033 0.666 -28.808 1.00 88.06 185 THR A N 1
ATOM 1367 C CA . THR A 1 185 ? 21.339 1.314 -28.626 1.00 88.06 185 THR A CA 1
ATOM 1368 C C . THR A 1 185 ? 21.391 2.063 -27.296 1.00 88.06 185 THR A C 1
ATOM 1370 O O . THR A 1 185 ? 22.340 1.882 -26.533 1.00 88.06 185 THR A O 1
ATOM 1373 N N . LEU A 1 186 ? 20.352 2.844 -26.976 1.00 87.62 186 LEU A N 1
ATOM 1374 C CA . LEU A 1 186 ? 20.240 3.548 -25.697 1.00 87.62 186 LEU A CA 1
ATOM 1375 C C . LEU A 1 186 ? 20.255 2.572 -24.514 1.00 87.62 186 LEU A C 1
ATOM 1377 O O . LEU A 1 186 ? 21.028 2.763 -23.578 1.00 87.62 186 LEU A O 1
ATOM 1381 N N . ALA A 1 187 ? 19.452 1.508 -24.576 1.00 85.38 187 ALA A N 1
ATOM 1382 C CA . ALA A 1 187 ? 19.376 0.505 -23.519 1.00 85.38 187 ALA A CA 1
ATOM 1383 C C . ALA A 1 187 ? 20.728 -0.194 -23.292 1.00 85.38 187 ALA A C 1
ATOM 1385 O O . ALA A 1 187 ? 21.159 -0.358 -22.149 1.00 85.38 187 ALA A O 1
ATOM 1386 N N . SER A 1 188 ? 21.428 -0.549 -24.375 1.00 84.94 188 SER A N 1
ATOM 1387 C CA . SER A 1 188 ? 22.757 -1.174 -24.308 1.00 84.94 188 SER A CA 1
ATOM 1388 C C . SER A 1 188 ? 23.794 -0.239 -23.679 1.00 84.94 188 SER A C 1
ATOM 1390 O O . SER A 1 188 ? 24.560 -0.658 -22.810 1.00 84.94 188 SER A O 1
ATOM 1392 N N . LEU A 1 189 ? 23.783 1.041 -24.068 1.00 85.00 189 LEU A N 1
ATOM 1393 C CA . LEU A 1 189 ? 24.681 2.054 -23.518 1.00 85.00 189 LEU A CA 1
ATOM 1394 C C . LEU A 1 189 ? 24.438 2.256 -22.017 1.00 85.00 189 LEU A C 1
ATOM 1396 O O . LEU A 1 189 ? 25.383 2.197 -21.233 1.00 85.00 189 LEU A O 1
ATOM 1400 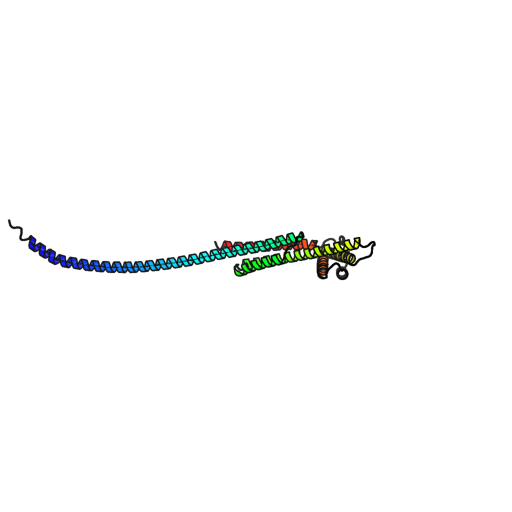N N . MET A 1 190 ? 23.179 2.424 -21.601 1.00 86.31 190 MET A N 1
ATOM 1401 C CA . MET A 1 190 ? 22.825 2.617 -20.190 1.00 86.31 190 MET A CA 1
ATOM 1402 C C . MET A 1 190 ? 23.178 1.410 -19.323 1.00 86.31 190 MET A C 1
ATOM 1404 O O . MET A 1 190 ? 23.653 1.574 -18.196 1.00 86.31 190 MET A O 1
ATOM 1408 N N . HIS A 1 191 ? 23.006 0.199 -19.855 1.00 81.38 191 HIS A N 1
ATOM 1409 C CA . HIS A 1 191 ? 23.439 -1.016 -19.178 1.00 81.38 191 HIS A CA 1
ATOM 1410 C C . HIS A 1 191 ? 24.963 -1.030 -18.956 1.00 81.38 191 HIS A C 1
ATOM 1412 O O . HIS A 1 191 ? 25.421 -1.298 -17.843 1.00 81.38 191 HIS A O 1
ATOM 1418 N N . GLY A 1 192 ? 25.748 -0.649 -19.971 1.00 81.12 192 GLY A N 1
ATOM 1419 C CA . GLY A 1 192 ? 27.205 -0.525 -19.864 1.00 81.12 192 GLY A CA 1
ATOM 1420 C C . GLY A 1 192 ? 27.655 0.521 -18.837 1.00 81.12 192 GLY A C 1
ATOM 1421 O O . GLY A 1 192 ? 28.497 0.225 -17.986 1.00 81.12 192 GLY A O 1
ATOM 1422 N N . VAL A 1 193 ? 27.059 1.722 -18.862 1.00 82.12 193 VAL A N 1
ATOM 1423 C CA . VAL A 1 193 ? 27.371 2.817 -17.918 1.00 82.12 193 VAL A CA 1
ATOM 1424 C C . VAL A 1 193 ? 27.140 2.380 -16.471 1.00 82.12 193 VAL A C 1
ATOM 1426 O O . VAL A 1 193 ? 27.918 2.702 -15.571 1.00 82.12 193 VAL A O 1
ATOM 1429 N N . ARG A 1 194 ? 26.085 1.603 -16.235 1.00 75.75 194 ARG A N 1
ATOM 1430 C CA . ARG A 1 194 ? 25.757 1.092 -14.906 1.00 75.75 194 ARG A CA 1
ATOM 1431 C C . ARG A 1 194 ? 26.700 -0.011 -14.441 1.00 75.75 194 ARG A C 1
ATOM 1433 O O . ARG A 1 194 ? 27.122 0.016 -13.286 1.00 75.75 194 ARG A O 1
ATOM 1440 N N . GLY A 1 195 ? 27.047 -0.951 -15.321 1.00 76.69 195 GLY A N 1
ATOM 1441 C CA . GLY A 1 195 ? 28.041 -1.985 -15.025 1.00 76.69 195 GLY A CA 1
ATOM 1442 C C . GLY A 1 195 ? 29.368 -1.373 -14.567 1.00 76.69 195 GLY A C 1
ATOM 1443 O O . GLY A 1 195 ? 29.916 -1.778 -13.541 1.00 76.69 195 GLY A O 1
ATOM 1444 N N . ALA A 1 196 ? 29.807 -0.313 -15.252 1.00 75.94 196 ALA A N 1
ATOM 1445 C CA . ALA A 1 196 ? 30.977 0.475 -14.878 1.00 75.94 196 ALA A CA 1
ATOM 1446 C C . ALA A 1 196 ? 30.851 1.118 -13.482 1.00 75.94 196 ALA A C 1
ATOM 1448 O O . ALA A 1 196 ? 31.764 1.004 -12.663 1.00 75.94 196 ALA A O 1
ATOM 1449 N N . ALA A 1 197 ? 29.710 1.746 -13.173 1.00 75.31 197 ALA A N 1
ATOM 1450 C CA . ALA A 1 197 ? 29.465 2.353 -11.861 1.00 75.31 197 ALA A CA 1
ATOM 1451 C C . ALA A 1 197 ? 29.419 1.322 -10.713 1.00 75.31 197 ALA A C 1
ATOM 1453 O O . ALA A 1 197 ? 29.790 1.635 -9.582 1.00 75.31 197 ALA A O 1
ATOM 1454 N N . GLY A 1 198 ? 28.990 0.089 -11.003 1.00 73.12 198 GLY A N 1
ATOM 1455 C CA . GLY A 1 198 ? 28.949 -1.031 -10.060 1.00 73.12 198 GLY A CA 1
ATOM 1456 C C . GLY A 1 198 ? 30.273 -1.787 -9.890 1.00 73.12 198 GLY A C 1
ATOM 1457 O O . GLY A 1 198 ? 30.310 -2.765 -9.143 1.00 73.12 198 GLY A O 1
ATOM 1458 N N . GLY A 1 199 ? 31.350 -1.375 -10.570 1.00 69.75 199 GLY A N 1
ATOM 1459 C CA . GLY A 1 199 ? 32.654 -2.044 -10.509 1.00 69.75 199 GLY A CA 1
ATOM 1460 C C . GLY A 1 199 ? 32.730 -3.371 -11.277 1.00 69.75 199 GLY A C 1
ATOM 1461 O O . GLY A 1 199 ? 33.595 -4.192 -10.973 1.00 69.75 199 GLY A O 1
ATOM 1462 N N . GLN A 1 200 ? 31.834 -3.604 -12.243 1.00 63.69 200 GLN A N 1
ATOM 1463 C CA . GLN A 1 200 ? 31.917 -4.738 -13.169 1.00 63.69 200 GLN A CA 1
ATOM 1464 C C . GLN A 1 200 ? 32.794 -4.400 -14.390 1.00 63.69 200 GLN A C 1
ATOM 1466 O O . GLN A 1 200 ? 32.948 -3.235 -14.753 1.00 63.69 200 GLN A O 1
ATOM 1471 N N . ASP A 1 201 ? 33.385 -5.424 -15.019 1.00 55.09 201 ASP A N 1
ATOM 1472 C CA . ASP A 1 201 ? 34.328 -5.275 -16.140 1.00 55.09 201 ASP A CA 1
ATOM 1473 C C . ASP A 1 201 ? 33.697 -4.549 -17.350 1.00 55.09 201 ASP A C 1
ATOM 1475 O O . ASP A 1 201 ? 32.734 -5.023 -17.955 1.00 55.09 201 ASP A O 1
ATOM 1479 N N . PHE A 1 202 ? 34.301 -3.420 -17.740 1.00 54.00 202 PHE A N 1
ATOM 1480 C CA . PHE A 1 202 ? 33.869 -2.507 -18.815 1.00 54.00 202 PHE A CA 1
ATOM 1481 C C . PHE A 1 202 ? 33.745 -3.156 -20.209 1.00 54.00 202 PHE A C 1
ATOM 1483 O O . PHE A 1 202 ? 32.988 -2.686 -21.057 1.00 54.00 202 PHE A O 1
ATOM 1490 N N . VAL A 1 203 ? 34.490 -4.236 -20.464 1.00 53.09 203 VAL A N 1
ATOM 1491 C CA . VAL A 1 203 ? 34.742 -4.754 -21.823 1.00 53.09 203 VAL A CA 1
ATOM 1492 C C . VAL A 1 203 ? 33.517 -5.435 -22.447 1.00 53.09 203 VAL A C 1
ATOM 1494 O O . VAL A 1 203 ? 33.420 -5.514 -23.671 1.00 53.09 203 VAL A O 1
ATOM 1497 N N . LEU A 1 204 ? 32.556 -5.905 -21.645 1.00 50.88 204 LEU A N 1
ATOM 1498 C CA . LEU A 1 204 ? 31.430 -6.689 -22.167 1.00 50.88 204 LEU A CA 1
ATOM 1499 C C . LEU A 1 204 ? 30.395 -5.859 -22.952 1.00 50.88 204 LEU A C 1
ATOM 1501 O O . LEU A 1 204 ? 29.583 -6.439 -23.668 1.00 50.88 204 LEU A O 1
ATOM 1505 N N . TRP A 1 205 ? 30.425 -4.525 -22.842 1.00 60.12 205 TRP A N 1
ATOM 1506 C CA . TRP A 1 205 ? 29.308 -3.659 -23.253 1.00 60.12 205 TRP A CA 1
ATOM 1507 C C . TRP A 1 205 ? 29.674 -2.572 -24.270 1.00 60.12 205 TRP A C 1
ATOM 1509 O O . TRP A 1 205 ? 28.917 -1.626 -24.466 1.00 60.12 205 TRP A O 1
ATOM 1519 N N . GLY A 1 206 ? 30.830 -2.692 -24.930 1.00 65.44 206 GLY A N 1
ATOM 1520 C CA . GLY A 1 206 ? 31.241 -1.763 -25.992 1.00 65.44 206 GLY A CA 1
ATOM 1521 C C . GLY A 1 206 ? 31.646 -0.364 -25.511 1.00 65.44 206 GLY A C 1
ATOM 1522 O O . GLY A 1 206 ? 31.879 0.512 -26.341 1.00 65.44 206 GLY A O 1
ATOM 1523 N N . LEU A 1 207 ? 31.756 -0.154 -24.196 1.00 71.62 207 LEU A N 1
ATOM 1524 C CA . LEU A 1 207 ? 32.406 1.018 -23.619 1.00 71.62 207 LEU A CA 1
ATOM 1525 C C . LEU A 1 207 ? 33.911 0.765 -23.540 1.00 71.62 207 LEU A C 1
ATOM 1527 O O . LEU A 1 207 ? 34.348 -0.290 -23.074 1.00 71.62 207 LEU A O 1
ATOM 1531 N N . ASP A 1 208 ? 34.705 1.730 -23.996 1.00 78.06 208 ASP A N 1
ATOM 1532 C CA . ASP A 1 208 ? 36.148 1.675 -23.792 1.00 78.06 208 ASP A CA 1
ATOM 1533 C C . ASP A 1 208 ? 36.423 1.939 -22.298 1.00 78.06 208 ASP A C 1
ATOM 1535 O O . ASP A 1 208 ? 36.005 2.979 -21.787 1.00 78.06 208 ASP A O 1
ATOM 1539 N N . PRO A 1 209 ? 37.103 1.032 -21.568 1.00 75.88 209 PRO A N 1
ATOM 1540 C CA . PRO A 1 209 ? 37.475 1.261 -20.168 1.00 75.88 209 PRO A CA 1
ATOM 1541 C C . PRO A 1 209 ? 38.318 2.523 -19.949 1.00 75.88 209 PRO A C 1
ATOM 1543 O O . PRO A 1 209 ? 38.428 2.989 -18.817 1.00 75.88 209 PRO A O 1
ATOM 1546 N N . ASN A 1 210 ? 38.938 3.054 -21.006 1.00 83.19 210 ASN A N 1
ATOM 1547 C CA . ASN A 1 210 ? 39.732 4.278 -20.965 1.00 83.19 210 ASN A CA 1
ATOM 1548 C C . ASN A 1 210 ? 38.939 5.526 -21.380 1.00 83.19 210 ASN A C 1
ATOM 1550 O O . ASN A 1 210 ? 39.520 6.608 -21.450 1.00 83.19 210 ASN A O 1
ATOM 1554 N N . GLU A 1 211 ? 37.649 5.394 -21.699 1.00 84.38 211 GLU A N 1
ATOM 1555 C CA . GLU A 1 211 ? 36.820 6.530 -22.082 1.00 84.38 211 GLU A CA 1
ATOM 1556 C C . GLU A 1 211 ? 36.597 7.461 -20.884 1.00 84.38 211 GLU A C 1
ATOM 1558 O O . GLU A 1 211 ? 36.237 7.023 -19.788 1.00 84.38 211 GLU A O 1
ATOM 1563 N N . GLU A 1 212 ? 36.822 8.762 -21.080 1.00 87.38 212 GLU A N 1
ATOM 1564 C CA . GLU A 1 212 ? 36.604 9.734 -20.013 1.00 87.38 212 GLU A CA 1
ATOM 1565 C C . GLU A 1 212 ? 35.106 9.823 -19.657 1.00 87.38 212 GLU A C 1
ATOM 1567 O O . GLU A 1 212 ? 34.259 9.803 -20.556 1.00 87.38 212 GLU A O 1
ATOM 1572 N N . PRO A 1 213 ? 34.744 9.979 -18.367 1.00 83.56 213 PRO A N 1
ATOM 1573 C CA . PRO A 1 213 ? 33.344 10.047 -17.938 1.00 83.56 213 PRO A CA 1
ATOM 1574 C C . PRO A 1 213 ? 32.503 11.106 -18.669 1.00 83.56 213 PRO A C 1
ATOM 1576 O O . PRO A 1 213 ? 31.310 10.904 -18.884 1.00 83.56 213 PRO A O 1
ATOM 1579 N N . G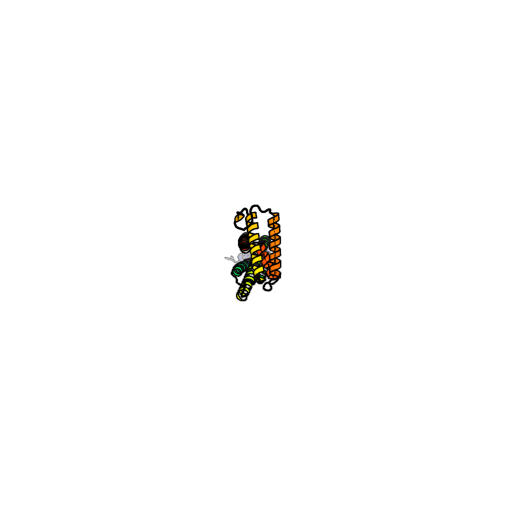LU A 1 214 ? 33.118 12.224 -19.064 1.00 87.31 214 GLU A N 1
ATOM 1580 C CA . GLU A 1 214 ? 32.457 13.300 -19.813 1.00 87.31 214 GLU A CA 1
ATOM 1581 C C . GLU A 1 214 ? 32.062 12.858 -21.230 1.00 87.31 214 GLU A C 1
ATOM 1583 O O . GLU A 1 214 ? 30.938 13.116 -21.657 1.00 87.31 214 GLU A O 1
ATOM 1588 N N . ALA A 1 215 ? 32.920 12.097 -21.918 1.00 88.44 215 ALA A N 1
ATOM 1589 C CA . ALA A 1 215 ? 32.620 11.544 -23.240 1.00 88.44 215 ALA A CA 1
ATOM 1590 C C . ALA A 1 215 ? 31.499 10.491 -23.180 1.00 88.44 215 ALA A C 1
ATOM 1592 O O . ALA A 1 215 ? 30.615 10.462 -24.039 1.00 88.44 215 ALA A O 1
ATOM 1593 N N . VAL A 1 216 ? 31.477 9.674 -22.120 1.00 85.38 216 VAL A N 1
ATOM 1594 C CA . VAL A 1 216 ? 30.388 8.718 -21.864 1.00 85.38 216 VAL A CA 1
ATOM 1595 C C . VAL A 1 216 ? 29.061 9.446 -21.624 1.00 85.38 216 VAL A C 1
ATOM 1597 O O . VAL A 1 216 ? 28.026 9.041 -22.164 1.00 85.38 216 VAL A O 1
ATOM 1600 N N . TYR A 1 217 ? 29.077 10.533 -20.846 1.00 85.44 217 TYR A N 1
ATOM 1601 C CA . TYR A 1 217 ? 27.895 11.363 -20.606 1.00 85.44 217 TYR A CA 1
ATOM 1602 C C . TYR A 1 217 ? 27.384 12.004 -21.904 1.00 85.44 217 TYR A C 1
ATOM 1604 O O . TYR A 1 217 ? 26.203 11.872 -22.225 1.00 85.44 217 TYR A O 1
ATOM 1612 N N . GLU A 1 218 ? 28.269 12.618 -22.693 1.00 90.38 218 GLU A N 1
ATOM 1613 C CA . GLU A 1 218 ? 27.910 13.250 -23.966 1.00 90.38 218 GLU A CA 1
ATOM 1614 C C . GLU A 1 218 ? 27.319 12.231 -24.954 1.00 90.38 218 GLU A C 1
ATOM 1616 O O . GLU A 1 218 ? 26.259 12.463 -25.538 1.00 90.38 218 GLU A O 1
ATOM 1621 N N . ARG A 1 219 ? 27.940 11.050 -25.086 1.00 89.62 219 A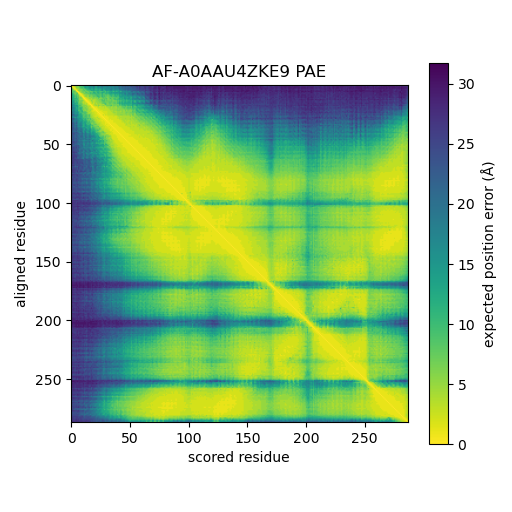RG A N 1
ATOM 1622 C CA . ARG A 1 219 ? 27.414 9.955 -25.916 1.00 89.62 219 ARG A CA 1
ATOM 1623 C C . ARG A 1 219 ? 26.032 9.503 -2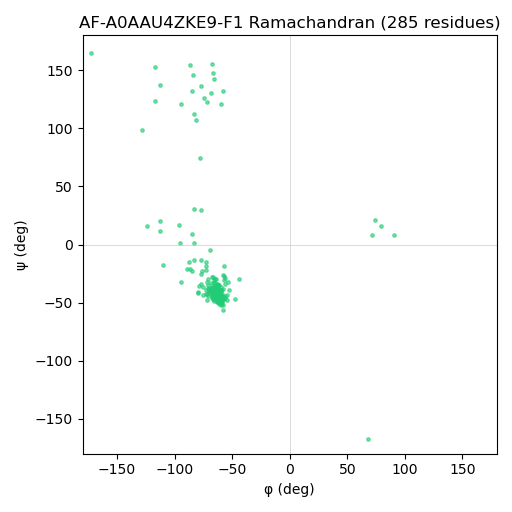5.446 1.00 89.62 219 ARG A C 1
ATOM 1625 O O . ARG A 1 219 ? 25.164 9.212 -26.272 1.00 89.62 219 ARG A O 1
ATOM 1632 N N . THR A 1 220 ? 25.812 9.450 -24.134 1.00 88.00 220 THR A N 1
ATOM 1633 C CA . THR A 1 220 ? 24.516 9.084 -23.548 1.00 88.00 220 THR A CA 1
ATOM 1634 C C . THR A 1 220 ? 23.444 10.112 -23.891 1.00 88.00 220 THR A C 1
ATOM 1636 O O . THR A 1 220 ? 22.369 9.740 -24.361 1.00 88.00 220 THR A O 1
ATOM 1639 N N . GLU A 1 221 ? 23.746 11.402 -23.747 1.00 90.94 221 GLU A N 1
ATOM 1640 C CA . GLU A 1 221 ? 22.836 12.494 -24.104 1.00 90.94 221 GLU A CA 1
ATOM 1641 C C . GLU A 1 221 ? 22.501 12.500 -25.606 1.00 90.94 221 GLU A C 1
ATOM 1643 O O . GLU A 1 221 ? 21.331 12.629 -25.992 1.00 90.94 221 GLU A O 1
ATOM 1648 N N . GLN A 1 222 ? 23.503 12.285 -26.465 1.00 92.88 222 GLN A N 1
ATOM 1649 C CA . GLN A 1 222 ? 23.320 12.173 -27.915 1.00 92.88 222 GLN A CA 1
ATOM 1650 C C . GLN A 1 222 ? 22.436 10.973 -28.283 1.00 92.88 222 GLN A C 1
ATOM 1652 O O . GLN A 1 222 ? 21.492 11.118 -29.063 1.00 92.88 222 GLN A O 1
ATOM 1657 N N . THR A 1 223 ? 22.687 9.804 -27.686 1.00 90.31 223 THR A N 1
ATOM 1658 C CA . THR A 1 223 ? 21.913 8.577 -27.943 1.00 90.31 223 THR A CA 1
ATOM 1659 C C . THR A 1 223 ? 20.471 8.719 -27.455 1.00 90.31 223 THR A C 1
ATOM 1661 O O . THR A 1 223 ? 19.536 8.339 -28.159 1.00 90.31 223 THR A O 1
ATOM 1664 N N . HIS A 1 224 ? 20.268 9.339 -26.289 1.00 92.44 224 HIS A N 1
ATOM 1665 C CA . HIS A 1 224 ? 18.938 9.645 -25.769 1.00 92.44 224 HIS A CA 1
ATOM 1666 C C . HIS A 1 224 ? 18.173 10.595 -26.703 1.00 92.44 224 HIS A C 1
ATOM 1668 O O . HIS A 1 224 ? 17.011 10.353 -27.032 1.00 92.44 224 HIS A O 1
ATOM 1674 N N . THR A 1 225 ? 18.825 11.659 -27.181 1.00 94.81 225 THR A N 1
ATOM 1675 C CA . THR A 1 225 ? 18.225 12.622 -28.119 1.00 94.81 225 THR A CA 1
ATOM 1676 C C . THR A 1 225 ? 17.872 11.966 -29.456 1.00 94.81 225 THR A C 1
ATOM 1678 O O . THR A 1 225 ? 16.794 12.216 -29.999 1.00 94.81 225 THR A O 1
ATOM 1681 N N . ALA A 1 226 ? 18.736 11.083 -29.965 1.00 93.50 226 ALA A N 1
ATOM 1682 C CA . ALA A 1 226 ? 18.483 10.320 -31.183 1.00 93.50 226 ALA A CA 1
ATOM 1683 C C . ALA A 1 226 ? 17.278 9.378 -31.027 1.00 93.50 226 ALA A C 1
ATOM 1685 O O . ALA A 1 226 ? 16.377 9.406 -31.865 1.00 93.50 226 ALA A O 1
ATOM 1686 N N . ALA A 1 227 ? 17.207 8.619 -29.927 1.00 92.31 227 ALA A N 1
ATOM 1687 C CA . ALA A 1 227 ? 16.066 7.754 -29.622 1.00 92.31 227 ALA A CA 1
ATOM 1688 C C . ALA A 1 227 ? 14.760 8.549 -29.490 1.00 92.31 227 ALA A C 1
ATOM 1690 O O . ALA A 1 227 ? 13.726 8.142 -30.023 1.00 92.31 227 ALA A O 1
ATOM 1691 N N . ALA A 1 228 ? 14.804 9.718 -28.846 1.00 94.88 228 ALA A N 1
ATOM 1692 C CA . ALA A 1 228 ? 13.635 10.578 -28.705 1.00 94.88 228 ALA A CA 1
ATOM 1693 C C . ALA A 1 228 ? 13.144 11.123 -30.053 1.00 94.88 228 ALA A C 1
ATOM 1695 O O . ALA A 1 228 ? 11.939 11.138 -30.310 1.00 94.88 228 ALA A O 1
ATOM 1696 N N . SER A 1 229 ? 14.068 11.530 -30.927 1.00 95.44 229 SER A N 1
ATOM 1697 C CA . SER A 1 229 ? 13.753 11.986 -32.283 1.00 95.44 229 SER A CA 1
ATOM 1698 C C . SER A 1 229 ? 13.154 10.863 -33.138 1.00 95.44 229 SER A C 1
ATOM 1700 O O . SER A 1 229 ? 12.119 11.060 -33.775 1.00 95.44 229 SER A O 1
ATOM 1702 N N . ALA A 1 230 ? 13.749 9.666 -33.098 1.00 92.56 230 ALA A N 1
ATOM 1703 C CA . ALA A 1 230 ? 13.268 8.506 -33.847 1.00 92.56 230 ALA A CA 1
ATOM 1704 C C . ALA A 1 230 ? 11.858 8.084 -33.403 1.00 92.56 230 ALA A C 1
ATOM 1706 O O . ALA A 1 230 ? 10.973 7.880 -34.232 1.00 92.56 230 ALA A O 1
ATOM 1707 N N . LEU A 1 231 ? 11.598 8.058 -32.092 1.00 92.38 231 LEU A N 1
ATOM 1708 C CA . LEU A 1 231 ? 10.263 7.778 -31.564 1.00 92.38 231 LEU A CA 1
ATOM 1709 C C . LEU A 1 231 ? 9.233 8.848 -31.926 1.00 92.38 231 LEU A C 1
ATOM 1711 O O . LEU A 1 231 ? 8.083 8.511 -32.190 1.00 92.38 231 LEU A O 1
ATOM 1715 N N . ALA A 1 232 ? 9.622 10.124 -31.961 1.00 94.75 232 ALA A N 1
ATOM 1716 C CA . ALA A 1 232 ? 8.728 11.199 -32.387 1.00 94.75 232 ALA A CA 1
ATOM 1717 C C . ALA A 1 232 ? 8.355 11.097 -33.878 1.00 94.75 232 ALA A C 1
ATOM 1719 O O . ALA A 1 232 ? 7.273 11.538 -34.267 1.00 94.75 232 ALA A O 1
ATOM 1720 N N . ALA A 1 233 ? 9.232 10.515 -34.700 1.00 93.12 233 ALA A N 1
ATOM 1721 C CA . ALA A 1 233 ? 8.982 10.247 -36.114 1.00 93.12 233 ALA A CA 1
ATOM 1722 C C . ALA A 1 233 ? 8.202 8.941 -36.366 1.00 93.12 233 ALA A C 1
ATOM 1724 O O . ALA A 1 233 ? 7.706 8.741 -37.475 1.00 93.12 233 ALA A O 1
ATOM 1725 N N . CYS A 1 234 ? 8.076 8.062 -35.365 1.00 92.94 234 CYS A N 1
ATOM 1726 C CA . CYS A 1 234 ? 7.417 6.765 -35.489 1.00 92.94 234 CYS A CA 1
ATOM 1727 C C . CYS A 1 234 ? 5.884 6.891 -35.338 1.00 92.94 234 CYS A C 1
ATOM 1729 O O . CYS A 1 234 ? 5.392 7.155 -34.239 1.00 92.94 234 CYS A O 1
ATOM 1731 N N . PRO A 1 235 ? 5.085 6.658 -36.400 1.00 91.12 235 PRO A N 1
ATOM 1732 C CA . PRO A 1 235 ? 3.629 6.818 -36.340 1.00 91.12 235 PRO A CA 1
ATOM 1733 C C . PRO A 1 235 ? 2.923 5.711 -35.540 1.00 91.12 235 PRO A C 1
ATOM 1735 O O . PRO A 1 235 ? 1.781 5.895 -35.123 1.00 91.12 235 PRO A O 1
ATOM 1738 N N . ALA A 1 236 ? 3.585 4.569 -35.327 1.00 89.12 236 ALA A N 1
ATOM 1739 C CA . ALA A 1 236 ? 3.034 3.420 -34.608 1.00 89.12 236 ALA A CA 1
ATOM 1740 C C . ALA A 1 236 ? 3.028 3.602 -33.079 1.00 89.12 236 ALA A C 1
ATOM 1742 O O . ALA A 1 236 ? 2.372 2.842 -32.366 1.00 89.12 236 ALA A O 1
ATOM 1743 N N . VAL A 1 237 ? 3.745 4.606 -32.562 1.00 89.81 237 VAL A N 1
ATOM 1744 C CA . VAL A 1 237 ? 3.934 4.821 -31.127 1.00 89.81 237 VAL A CA 1
ATOM 1745 C C . VAL A 1 237 ? 3.325 6.160 -30.723 1.00 89.81 237 VAL A C 1
ATOM 1747 O O . VAL A 1 237 ? 3.686 7.220 -31.226 1.00 89.81 237 VAL A O 1
ATOM 1750 N N . SER A 1 238 ? 2.397 6.142 -29.767 1.00 93.12 238 SER A N 1
ATOM 1751 C CA . SER A 1 238 ? 1.863 7.383 -29.201 1.00 93.12 238 SER A CA 1
ATOM 1752 C C . SER A 1 238 ? 2.925 8.131 -28.387 1.00 93.12 238 SER A C 1
ATOM 1754 O O . SER A 1 238 ? 3.815 7.530 -27.789 1.00 93.12 238 SER A O 1
ATOM 1756 N N . ALA A 1 239 ? 2.779 9.451 -28.235 1.00 91.75 239 ALA A N 1
ATOM 1757 C CA . ALA A 1 239 ? 3.696 10.251 -27.415 1.00 91.75 239 ALA A CA 1
ATOM 1758 C C . ALA A 1 239 ? 3.801 9.773 -25.949 1.00 91.75 239 ALA A C 1
ATOM 1760 O O . ALA A 1 239 ? 4.816 9.997 -25.293 1.00 91.75 239 ALA A O 1
ATOM 1761 N N . ALA A 1 240 ? 2.753 9.135 -25.412 1.00 87.94 240 ALA A N 1
ATOM 1762 C CA . ALA A 1 240 ? 2.790 8.534 -24.081 1.00 87.94 240 ALA A CA 1
ATOM 1763 C C . ALA A 1 240 ? 3.659 7.269 -24.058 1.00 87.94 240 ALA A C 1
ATOM 1765 O O . ALA A 1 240 ? 4.541 7.171 -23.212 1.00 87.94 240 ALA A O 1
ATOM 1766 N N . GLN A 1 241 ? 3.464 6.361 -25.019 1.00 88.75 241 GLN A N 1
ATOM 1767 C CA . GLN A 1 241 ? 4.288 5.158 -25.164 1.00 88.75 241 GLN A CA 1
ATOM 1768 C C . GLN A 1 241 ? 5.754 5.506 -25.440 1.00 88.75 241 GLN A C 1
ATOM 1770 O O . GLN A 1 241 ? 6.632 4.908 -24.836 1.00 88.75 241 GLN A O 1
ATOM 1775 N N . ALA A 1 242 ? 6.025 6.519 -26.269 1.00 90.88 242 ALA A N 1
ATOM 1776 C CA . ALA A 1 242 ? 7.382 6.992 -26.541 1.00 90.88 242 ALA A CA 1
ATOM 1777 C C . ALA A 1 242 ? 8.104 7.443 -25.260 1.00 90.88 242 ALA A C 1
ATOM 1779 O O . ALA A 1 242 ? 9.251 7.070 -25.034 1.00 90.88 242 ALA A O 1
ATOM 1780 N N . ARG A 1 243 ? 7.425 8.194 -24.378 1.00 90.50 243 ARG A N 1
ATOM 1781 C CA . ARG A 1 243 ? 7.989 8.575 -23.071 1.00 90.50 243 ARG A CA 1
ATOM 1782 C C . ARG A 1 243 ? 8.259 7.362 -22.187 1.00 90.50 243 ARG A C 1
ATOM 1784 O O . ARG A 1 243 ? 9.301 7.319 -21.544 1.00 90.50 243 ARG A O 1
ATOM 1791 N N . THR A 1 244 ? 7.342 6.395 -22.157 1.00 86.94 244 THR A N 1
ATOM 1792 C CA . THR A 1 244 ? 7.524 5.157 -21.390 1.00 86.94 244 THR A CA 1
ATOM 1793 C C . THR A 1 244 ? 8.712 4.348 -21.907 1.00 86.94 244 THR A C 1
ATOM 1795 O O . THR A 1 244 ? 9.527 3.917 -21.102 1.00 86.94 244 THR A O 1
ATOM 1798 N N . LEU A 1 245 ? 8.854 4.200 -23.226 1.00 89.12 245 LEU A N 1
ATOM 1799 C CA . LEU A 1 245 ? 9.967 3.486 -23.858 1.00 89.12 245 LEU A CA 1
ATOM 1800 C C . LEU A 1 245 ? 11.315 4.172 -23.618 1.00 89.12 245 LEU A C 1
ATOM 1802 O O . LEU A 1 245 ? 12.288 3.501 -23.296 1.00 89.12 245 LEU A O 1
ATOM 1806 N N . LEU A 1 246 ? 11.375 5.504 -23.731 1.00 90.25 246 LEU A N 1
ATOM 1807 C CA . LEU A 1 246 ? 12.592 6.263 -23.421 1.00 90.25 246 LEU A CA 1
ATOM 1808 C C . LEU A 1 246 ? 12.987 6.122 -21.958 1.00 90.25 246 LEU A C 1
ATOM 1810 O O . LEU A 1 246 ? 14.158 5.916 -21.667 1.00 90.25 246 LEU A O 1
ATOM 1814 N N . HIS A 1 247 ? 12.019 6.222 -21.046 1.00 87.81 247 HIS A N 1
ATOM 1815 C CA . HIS A 1 247 ? 12.268 6.044 -19.621 1.00 87.81 247 HIS A CA 1
ATOM 1816 C C . HIS A 1 247 ? 12.760 4.622 -19.317 1.00 87.81 247 HIS A C 1
ATOM 1818 O O . HIS A 1 247 ? 13.747 4.454 -18.608 1.00 87.81 247 HIS A O 1
ATOM 1824 N N . ASP A 1 248 ? 12.115 3.602 -19.883 1.00 87.12 248 ASP A N 1
ATOM 1825 C CA . ASP A 1 248 ? 12.524 2.201 -19.745 1.00 87.12 248 ASP A CA 1
ATOM 1826 C C . ASP A 1 248 ? 13.957 1.972 -20.258 1.00 87.12 248 ASP A C 1
ATOM 1828 O O . ASP A 1 248 ? 14.809 1.475 -19.522 1.00 87.12 248 ASP A O 1
ATOM 1832 N N . ALA A 1 249 ? 14.267 2.430 -21.475 1.00 85.88 249 ALA A N 1
ATOM 1833 C CA . ALA A 1 249 ? 15.601 2.309 -22.060 1.00 85.88 249 ALA A CA 1
ATOM 1834 C C . ALA A 1 249 ? 16.667 3.103 -21.281 1.00 85.88 249 ALA A C 1
ATOM 1836 O O . ALA A 1 249 ? 17.775 2.606 -21.075 1.00 85.88 249 ALA A O 1
ATOM 1837 N N . ALA A 1 250 ? 16.334 4.306 -20.799 1.00 84.19 250 ALA A N 1
ATOM 1838 C CA . ALA A 1 250 ? 17.236 5.145 -20.011 1.00 84.19 250 ALA A CA 1
ATOM 1839 C C . ALA A 1 250 ? 17.576 4.525 -18.646 1.00 84.19 250 ALA A C 1
ATOM 1841 O O . ALA A 1 250 ? 18.687 4.678 -18.148 1.00 84.19 250 ALA A O 1
ATOM 1842 N N . HIS A 1 251 ? 16.644 3.792 -18.039 1.00 77.31 251 HIS A N 1
ATOM 1843 C CA . HIS A 1 251 ? 16.852 3.143 -16.746 1.00 77.31 251 HIS A CA 1
ATOM 1844 C C . HIS A 1 251 ? 17.265 1.662 -16.873 1.00 77.31 251 HIS A C 1
ATOM 1846 O O . HIS A 1 251 ? 17.263 0.926 -15.890 1.00 77.31 251 HIS A O 1
ATOM 1852 N N . GLY A 1 252 ? 17.723 1.230 -18.055 1.00 64.94 252 GLY A N 1
ATOM 1853 C CA . GLY A 1 252 ? 18.325 -0.092 -18.277 1.00 64.94 252 GLY A CA 1
ATOM 1854 C C . GLY A 1 252 ? 17.331 -1.250 -18.421 1.00 64.94 252 GLY A C 1
ATOM 1855 O O . GLY A 1 252 ? 17.738 -2.412 -18.349 1.00 64.94 252 GLY A O 1
ATOM 1856 N N . GLY A 1 253 ? 16.054 -0.948 -18.657 1.00 63.81 253 GLY A N 1
ATOM 1857 C CA . GLY A 1 253 ? 15.030 -1.912 -19.046 1.00 63.81 253 GLY A CA 1
ATOM 1858 C C . GLY A 1 253 ? 14.641 -2.943 -17.979 1.00 63.81 253 GLY A C 1
ATOM 1859 O O . GLY A 1 253 ? 15.005 -2.858 -16.802 1.00 63.81 253 GLY A O 1
ATOM 1860 N N . ARG A 1 254 ? 13.914 -3.971 -18.441 1.00 58.59 254 ARG A N 1
ATOM 1861 C CA . ARG A 1 254 ? 13.262 -5.053 -17.667 1.00 58.59 254 ARG A CA 1
ATOM 1862 C C . ARG A 1 254 ? 14.103 -5.682 -16.542 1.00 58.59 254 ARG A C 1
ATOM 1864 O O . ARG A 1 254 ? 13.546 -6.141 -15.548 1.00 58.59 254 ARG A O 1
ATOM 1871 N N . PHE A 1 255 ? 15.433 -5.712 -16.667 1.00 52.72 255 PHE A N 1
ATOM 1872 C CA . PHE A 1 255 ? 16.314 -6.299 -15.649 1.00 52.72 255 PHE A CA 1
ATOM 1873 C C . PHE A 1 255 ? 16.336 -5.498 -14.342 1.00 52.72 255 PHE A C 1
ATOM 1875 O O . PHE A 1 255 ? 16.356 -6.094 -13.266 1.00 52.72 255 PHE A O 1
ATOM 1882 N N . GLU A 1 256 ? 16.293 -4.166 -14.412 1.00 65.00 256 GLU A N 1
ATOM 1883 C CA . GLU A 1 256 ? 16.286 -3.344 -13.201 1.00 65.00 256 GLU A CA 1
ATOM 1884 C C . GLU A 1 256 ? 14.921 -3.282 -12.543 1.00 65.00 256 GLU A C 1
ATOM 1886 O O . GLU A 1 256 ? 14.842 -3.316 -11.319 1.00 65.00 256 GLU A O 1
ATOM 1891 N N . MET A 1 257 ? 13.851 -3.265 -13.338 1.00 68.00 257 MET A N 1
ATOM 1892 C CA . MET A 1 257 ? 12.503 -3.340 -12.786 1.00 68.00 257 MET A CA 1
ATOM 1893 C C . MET A 1 257 ? 12.276 -4.669 -12.064 1.00 68.00 257 MET A C 1
ATOM 1895 O O . MET A 1 257 ? 11.633 -4.675 -11.021 1.00 68.00 257 MET A O 1
ATOM 1899 N N . GLY A 1 258 ? 12.880 -5.771 -12.528 1.00 72.69 258 GLY A N 1
ATOM 1900 C CA . GLY A 1 258 ? 12.874 -7.048 -11.810 1.00 72.69 258 GLY A CA 1
ATOM 1901 C C . GLY A 1 258 ? 13.540 -6.970 -10.429 1.00 72.69 258 GLY A C 1
ATOM 1902 O O . GLY A 1 258 ? 12.939 -7.390 -9.439 1.00 72.69 258 GLY A O 1
ATOM 1903 N N . GLN A 1 259 ? 14.744 -6.391 -10.342 1.00 77.25 259 GLN A N 1
ATOM 1904 C CA . GLN A 1 259 ? 15.439 -6.216 -9.060 1.00 77.25 259 GLN A CA 1
ATOM 1905 C C . GLN A 1 259 ? 14.707 -5.222 -8.149 1.00 77.25 259 GLN A C 1
ATOM 1907 O O . GLN A 1 259 ? 14.461 -5.524 -6.990 1.00 77.25 259 GLN A O 1
ATOM 1912 N N . GLN A 1 260 ? 14.280 -4.072 -8.675 1.00 83.12 260 GLN A N 1
ATOM 1913 C CA . GLN A 1 260 ? 13.513 -3.081 -7.918 1.00 83.12 260 GLN A CA 1
ATOM 1914 C C . GLN A 1 260 ? 12.170 -3.640 -7.441 1.00 83.12 260 GLN A C 1
ATOM 1916 O O . GLN A 1 260 ? 11.720 -3.292 -6.351 1.00 83.12 260 GLN A O 1
ATOM 1921 N N . ALA A 1 261 ? 11.527 -4.514 -8.220 1.00 85.00 261 ALA A N 1
ATOM 1922 C CA . ALA A 1 261 ? 10.290 -5.174 -7.820 1.00 85.00 261 ALA A CA 1
ATOM 1923 C C . ALA A 1 261 ? 10.556 -6.187 -6.715 1.00 85.00 261 ALA A C 1
ATOM 1925 O O . ALA A 1 261 ? 9.780 -6.254 -5.765 1.00 85.00 261 ALA A O 1
ATOM 1926 N N . HIS A 1 262 ? 11.663 -6.926 -6.802 1.00 86.75 262 HIS A N 1
ATOM 1927 C CA . HIS A 1 262 ? 12.100 -7.826 -5.745 1.00 86.75 262 HIS A CA 1
ATOM 1928 C C . HIS A 1 262 ? 12.385 -7.071 -4.440 1.00 86.75 262 HIS A C 1
ATOM 1930 O O . HIS A 1 262 ? 11.801 -7.401 -3.409 1.00 86.75 262 HIS A O 1
ATOM 1936 N N . ASP A 1 263 ? 13.184 -6.007 -4.499 1.00 89.81 263 ASP A N 1
ATOM 1937 C CA . ASP A 1 263 ? 13.494 -5.160 -3.345 1.00 89.81 263 ASP A CA 1
ATOM 1938 C C . ASP A 1 263 ? 12.207 -4.531 -2.774 1.00 89.81 263 ASP A C 1
ATOM 1940 O O . ASP A 1 263 ? 11.993 -4.491 -1.563 1.00 89.81 263 ASP A O 1
ATOM 1944 N N . SER A 1 264 ? 11.292 -4.084 -3.644 1.00 91.56 264 SER A N 1
ATOM 1945 C CA . SER A 1 264 ? 9.993 -3.532 -3.238 1.00 91.56 264 SER A CA 1
ATOM 1946 C C . SER A 1 264 ? 9.112 -4.563 -2.534 1.00 91.56 264 SER A C 1
ATOM 1948 O O . SER A 1 264 ? 8.429 -4.209 -1.572 1.00 91.56 264 SER A O 1
ATOM 1950 N N . LEU A 1 265 ? 9.133 -5.825 -2.973 1.00 93.50 265 LEU A N 1
ATOM 1951 C CA . LEU A 1 265 ? 8.444 -6.925 -2.295 1.00 93.50 265 LEU A CA 1
ATOM 1952 C C . LEU A 1 265 ? 9.065 -7.208 -0.925 1.00 93.50 265 LEU A C 1
ATOM 1954 O O . LEU A 1 265 ? 8.327 -7.386 0.040 1.00 93.50 265 LEU A O 1
ATOM 1958 N N . GLU A 1 266 ? 10.392 -7.163 -0.799 1.00 95.50 266 GLU A N 1
ATOM 1959 C CA . GLU A 1 266 ? 11.054 -7.317 0.500 1.00 95.50 266 GLU A CA 1
ATOM 1960 C C . GLU A 1 266 ? 10.640 -6.197 1.471 1.00 95.50 266 GLU A C 1
ATOM 1962 O O . GLU A 1 266 ? 10.234 -6.460 2.607 1.00 95.50 266 GLU A O 1
ATOM 1967 N N . PHE A 1 267 ? 10.658 -4.937 1.021 1.00 95.62 267 PHE A N 1
ATOM 1968 C CA . PHE A 1 267 ? 10.183 -3.809 1.830 1.00 95.62 267 PHE A CA 1
ATOM 1969 C C . PHE A 1 267 ? 8.698 -3.921 2.181 1.00 95.62 267 PHE A C 1
ATOM 1971 O O . PHE A 1 267 ? 8.282 -3.505 3.268 1.00 95.62 267 PHE A O 1
ATOM 1978 N N . LEU A 1 268 ? 7.889 -4.468 1.276 1.00 96.62 268 LEU A N 1
ATOM 1979 C CA . LEU A 1 268 ? 6.477 -4.713 1.517 1.00 96.62 268 LEU A CA 1
ATOM 1980 C C . LEU A 1 268 ? 6.267 -5.777 2.599 1.00 96.62 268 LEU A C 1
ATOM 1982 O O . LEU A 1 268 ? 5.462 -5.567 3.508 1.00 96.62 268 LEU A O 1
ATOM 1986 N N . ASP A 1 269 ? 7.019 -6.874 2.547 1.00 97.31 269 ASP A N 1
ATOM 1987 C CA . ASP A 1 269 ? 6.978 -7.936 3.550 1.00 97.31 269 ASP A CA 1
ATOM 1988 C C . ASP A 1 269 ? 7.424 -7.428 4.925 1.00 97.31 269 ASP A C 1
ATOM 1990 O O . ASP A 1 269 ? 6.777 -7.716 5.937 1.00 97.31 269 ASP A O 1
ATOM 1994 N N . GLN A 1 270 ? 8.462 -6.588 4.974 1.00 97.88 270 GLN A N 1
ATOM 1995 C CA . GLN A 1 270 ? 8.884 -5.912 6.203 1.00 97.88 270 GLN A CA 1
ATOM 1996 C C . GLN A 1 270 ? 7.774 -5.002 6.759 1.00 97.88 270 GLN A C 1
ATOM 1998 O O . GLN A 1 270 ? 7.456 -5.060 7.951 1.00 97.88 270 GLN A O 1
ATOM 2003 N N . ALA A 1 271 ? 7.128 -4.196 5.909 1.00 98.00 271 ALA A N 1
ATOM 2004 C CA . ALA A 1 271 ? 6.019 -3.334 6.324 1.00 98.00 271 ALA A CA 1
ATOM 2005 C C . ALA A 1 271 ? 4.798 -4.146 6.798 1.00 98.00 271 ALA A C 1
ATOM 2007 O O . ALA A 1 271 ? 4.127 -3.768 7.763 1.00 98.00 271 ALA A O 1
ATOM 2008 N N . ARG A 1 272 ? 4.530 -5.294 6.166 1.00 98.25 272 ARG A N 1
ATOM 2009 C CA . ARG A 1 272 ? 3.468 -6.227 6.562 1.00 98.25 272 ARG A CA 1
ATOM 2010 C C . ARG A 1 272 ? 3.764 -6.844 7.923 1.00 98.25 272 ARG A C 1
ATOM 2012 O O . ARG A 1 272 ? 2.868 -6.908 8.766 1.00 98.25 272 ARG A O 1
ATOM 2019 N N . ALA A 1 273 ? 5.004 -7.270 8.155 1.00 98.25 273 ALA A N 1
ATOM 2020 C CA . ALA A 1 273 ? 5.441 -7.797 9.442 1.00 98.25 273 ALA A CA 1
ATOM 2021 C C . ALA A 1 273 ? 5.271 -6.753 10.558 1.00 98.25 273 ALA A C 1
ATOM 2023 O O . ALA A 1 273 ? 4.675 -7.068 11.588 1.00 98.25 273 ALA A O 1
ATOM 2024 N N . ALA A 1 274 ? 5.678 -5.502 10.314 1.00 98.12 274 ALA A N 1
ATOM 2025 C CA . ALA A 1 274 ? 5.498 -4.397 11.256 1.00 98.12 274 ALA A CA 1
ATOM 2026 C C . ALA A 1 274 ? 4.014 -4.123 11.568 1.00 98.12 274 ALA A C 1
ATOM 2028 O O . ALA A 1 274 ? 3.643 -3.914 12.725 1.00 98.12 274 ALA A O 1
ATOM 2029 N N . PHE A 1 275 ? 3.136 -4.176 10.559 1.00 98.38 275 PHE A N 1
ATOM 2030 C CA . PHE A 1 275 ? 1.690 -4.062 10.770 1.00 98.38 275 PHE A CA 1
ATOM 2031 C C . PHE A 1 275 ? 1.139 -5.199 11.641 1.00 98.38 275 PHE A C 1
ATOM 2033 O O . PHE A 1 275 ? 0.383 -4.948 12.581 1.00 98.38 275 PHE A O 1
ATOM 2040 N N . LEU A 1 276 ? 1.525 -6.447 11.359 1.00 98.06 276 LEU A N 1
ATOM 2041 C CA . LEU A 1 276 ? 1.089 -7.612 12.132 1.00 98.06 276 LEU A CA 1
ATOM 2042 C C . LEU A 1 276 ? 1.591 -7.568 13.577 1.00 98.06 276 LEU A C 1
ATOM 2044 O O . LEU A 1 276 ? 0.842 -7.914 14.490 1.00 98.06 276 LEU A O 1
ATOM 2048 N N . GLU A 1 277 ? 2.833 -7.141 13.793 1.00 98.06 277 GLU A N 1
ATOM 2049 C CA . GLU A 1 277 ? 3.405 -6.945 15.124 1.00 98.06 277 GLU A CA 1
ATOM 2050 C C . GLU A 1 277 ? 2.620 -5.889 15.910 1.00 98.06 277 GLU A C 1
ATOM 2052 O O . GLU A 1 277 ? 2.153 -6.167 17.019 1.00 98.06 277 GLU A O 1
ATOM 2057 N N . ALA A 1 278 ? 2.372 -4.722 15.306 1.00 97.44 278 ALA A N 1
ATOM 2058 C CA . ALA A 1 278 ? 1.575 -3.665 15.920 1.00 97.44 278 ALA A CA 1
ATOM 2059 C C . ALA A 1 278 ? 0.151 -4.141 16.253 1.00 97.44 278 ALA A C 1
ATOM 2061 O O . ALA A 1 278 ? -0.360 -3.858 17.339 1.00 97.44 278 ALA A O 1
ATOM 2062 N N . ALA A 1 279 ? -0.491 -4.890 15.351 1.00 96.12 279 ALA A N 1
ATOM 2063 C CA . ALA A 1 279 ? -1.832 -5.429 15.565 1.00 96.12 279 ALA A CA 1
ATOM 2064 C C . ALA A 1 279 ? -1.869 -6.462 16.706 1.00 96.12 279 ALA A C 1
ATOM 2066 O O . ALA A 1 279 ? -2.777 -6.427 17.536 1.00 96.12 279 ALA A O 1
ATOM 2067 N N . ARG A 1 280 ? -0.872 -7.353 16.790 1.00 96.00 280 ARG A N 1
ATOM 2068 C CA . ARG A 1 280 ? -0.764 -8.366 17.856 1.00 96.00 280 ARG A CA 1
ATOM 2069 C C . ARG A 1 280 ? -0.531 -7.735 19.224 1.00 96.00 280 ARG A C 1
ATOM 2071 O O . ARG A 1 280 ? -1.266 -8.053 20.154 1.00 96.00 280 ARG A O 1
ATOM 2078 N N . ALA A 1 281 ? 0.376 -6.763 19.325 1.00 95.88 281 ALA A N 1
ATOM 2079 C CA . ALA A 1 281 ? 0.627 -6.044 20.576 1.00 95.88 281 ALA A CA 1
ATOM 2080 C C . ALA A 1 281 ? -0.648 -5.390 21.151 1.00 95.88 281 ALA A C 1
ATOM 2082 O O . ALA A 1 281 ? -0.843 -5.323 22.366 1.00 95.88 281 ALA A O 1
ATOM 2083 N N . GLN A 1 282 ? -1.549 -4.928 20.279 1.00 94.06 282 GLN A N 1
ATOM 2084 C CA . GLN A 1 282 ? -2.839 -4.348 20.672 1.00 94.06 282 GLN A CA 1
ATOM 2085 C C . GLN A 1 282 ? -3.888 -5.386 21.092 1.00 94.06 282 GLN A C 1
ATOM 2087 O O . GLN A 1 282 ? -4.829 -5.049 21.808 1.00 94.06 282 GLN A O 1
ATOM 2092 N N . LEU A 1 283 ? -3.756 -6.637 20.650 1.00 88.94 283 LEU 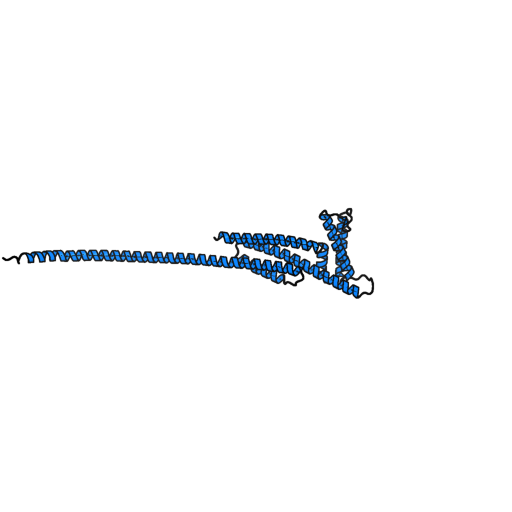A N 1
ATOM 2093 C CA . LEU A 1 283 ? -4.607 -7.734 21.114 1.00 88.94 283 LEU A CA 1
ATOM 2094 C C . LEU A 1 283 ? -4.135 -8.245 22.477 1.00 88.94 283 LEU A C 1
ATOM 2096 O O . LEU A 1 283 ? -4.969 -8.444 23.362 1.00 88.94 283 LEU A O 1
ATOM 2100 N N . ASP A 1 284 ? -2.822 -8.381 22.664 1.00 89.94 284 ASP A N 1
ATOM 2101 C CA . ASP A 1 284 ? -2.219 -8.921 23.888 1.00 89.94 284 ASP A CA 1
ATOM 2102 C C . ASP A 1 284 ? -2.397 -7.985 25.092 1.00 89.94 284 ASP A C 1
ATOM 2104 O O . ASP A 1 284 ? -2.626 -8.439 26.206 1.00 89.94 284 ASP A O 1
ATOM 2108 N N . THR A 1 285 ? -2.393 -6.668 24.870 1.00 82.38 285 THR A N 1
ATOM 2109 C CA . THR A 1 285 ? -2.628 -5.654 25.921 1.00 82.38 285 THR A CA 1
ATOM 2110 C C . THR A 1 285 ? -4.060 -5.616 26.466 1.00 82.38 285 THR A C 1
ATOM 2112 O O . THR A 1 285 ? -4.335 -4.861 27.395 1.00 82.38 285 THR A O 1
ATOM 2115 N N . THR A 1 286 ? -4.983 -6.406 25.906 1.00 62.88 286 THR A N 1
ATOM 2116 C CA . THR A 1 286 ? -6.392 -6.452 26.341 1.00 62.88 286 THR A CA 1
ATOM 2117 C C . THR A 1 286 ? -6.809 -7.772 26.997 1.00 62.88 286 THR A C 1
ATOM 2119 O O . THR A 1 286 ? -8.014 -7.991 27.176 1.00 62.88 286 THR A O 1
ATOM 2122 N N . GLN A 1 287 ? -5.843 -8.636 27.333 1.00 56.12 287 GLN A N 1
ATOM 2123 C CA . GLN A 1 287 ? -6.028 -9.808 28.200 1.00 56.12 287 GLN A CA 1
ATOM 2124 C C . GLN A 1 287 ? -5.638 -9.476 29.640 1.00 56.12 287 GLN A C 1
ATOM 2126 O O . GLN A 1 287 ? -6.367 -9.945 30.542 1.00 56.12 287 GLN A O 1
#